Protein AF-A0A954AKP7-F1 (afdb_monomer)

Secondary structure (DSSP, 8-state):
------B---------SS---------BPEEEEEETT-EEEEEETTEEEEEEEEEEETTEEEEEEEETTEEEEEEEEE-TT-EEEEEETTEEEEEEEEEEE--TTS--EEEEEEE-HHHHHHHHHHHHHHHHHT--SEEEETTEEE-HHHHHHHHHHHHHTSSSPPPHHHHHHHHT---SS--SEEEEETTEEEEHHHHHHHHT-

Sequence (205 aa):
MPRIRFRGSLVVVAIASGCATTRHATIELATTTVIQRTSEDVRVADSQVKVTIGDITAGQVLTRLDVGEECLLGQRPMKPGDSVPFRLRGIDLDLGMSRMVNLLIGDDYATFYLGTKDDVARAQIHDFVERIAQSKFRFVIGTREVDGHELARALERDVARRPSPPSAKEFLDEIAVHPASKPRYGAIVRDETYDIARWLRSSLY

Nearest PDB structures (foldseek):
  5xna-assembly1_B  TM=4.212E-01  e=1.227E-01  Ramazzottius varieornatus
  5z4g-assembly2_B  TM=4.626E-01  e=4.950E-01  Ramazzottius varieornatus
  2kr0-assembly1_A  TM=2.431E-01  e=1.621E-01  Homo sapiens
  7y22-assembly1_B  TM=3.540E-01  e=9.146E-01  Klebsiella phage Kp7

Solvent-accessible surface area (backbone atoms only — not comparable to full-atom values): 11489 Å² total; per-residue (Å²): 132,89,82,83,82,62,85,56,82,56,87,76,85,80,92,60,102,63,94,65,82,77,76,68,66,60,43,48,63,31,77,50,74,33,46,54,70,37,67,39,80,41,67,49,65,98,42,61,35,35,43,33,33,37,68,77,51,98,79,31,28,36,33,32,34,31,43,89,90,46,74,53,35,70,81,39,79,43,33,67,43,38,69,46,80,39,60,58,98,88,42,76,31,22,44,25,30,58,38,42,44,82,43,100,83,73,74,21,33,38,31,37,28,38,23,44,58,60,56,30,19,47,50,39,44,47,54,52,35,51,50,39,35,73,37,90,50,45,28,31,54,56,90,43,78,39,48,18,54,59,51,25,55,53,52,51,54,60,52,69,74,43,97,60,69,56,46,36,52,56,46,38,54,53,52,50,61,53,84,94,84,62,43,56,33,24,34,43,56,95,92,39,79,38,48,35,34,60,50,50,59,60,68,45,93

Structure (mmCIF, N/CA/C/O backbone):
data_AF-A0A954AKP7-F1
#
_entry.id   AF-A0A954AKP7-F1
#
loop_
_atom_site.group_PDB
_atom_site.id
_atom_site.type_symbol
_atom_site.label_atom_id
_atom_site.label_alt_id
_atom_site.label_comp_id
_atom_site.label_asym_id
_atom_site.label_entity_id
_atom_site.label_seq_id
_atom_site.pdbx_PDB_ins_code
_atom_site.Cartn_x
_atom_site.Cartn_y
_atom_site.Cartn_z
_atom_site.occupancy
_atom_site.B_iso_or_equiv
_atom_site.auth_seq_id
_atom_site.auth_comp_id
_atom_site.auth_asym_id
_atom_site.auth_atom_id
_atom_site.pdbx_PDB_model_num
ATOM 1 N N . MET A 1 1 ? 12.737 -7.190 11.463 1.00 35.25 1 MET A N 1
ATOM 2 C CA . MET A 1 1 ? 12.362 -6.097 10.542 1.00 35.25 1 MET A CA 1
ATOM 3 C C . MET A 1 1 ? 12.590 -4.764 11.247 1.00 35.25 1 MET A C 1
ATOM 5 O O . MET A 1 1 ? 12.136 -4.636 12.382 1.00 35.25 1 MET A O 1
ATOM 9 N N . PRO A 1 2 ? 13.339 -3.818 10.660 1.00 34.34 2 PRO A N 1
ATOM 10 C CA . PRO A 1 2 ? 13.495 -2.473 11.215 1.00 34.34 2 PRO A CA 1
ATOM 11 C C . PRO A 1 2 ? 12.143 -1.736 11.224 1.00 34.34 2 PRO A C 1
ATOM 13 O O . PRO A 1 2 ? 11.385 -1.817 10.263 1.00 34.34 2 PRO A O 1
ATOM 16 N N . ARG A 1 3 ? 11.817 -1.038 12.321 1.00 39.22 3 ARG A N 1
ATOM 17 C CA . ARG A 1 3 ? 10.619 -0.187 12.419 1.00 39.22 3 ARG A CA 1
ATOM 18 C C . ARG A 1 3 ? 10.968 1.211 11.913 1.00 39.22 3 ARG A C 1
ATOM 20 O O . ARG A 1 3 ? 11.675 1.943 12.603 1.00 39.22 3 ARG A O 1
ATOM 27 N N . ILE A 1 4 ? 10.477 1.582 10.736 1.00 43.47 4 ILE A N 1
ATOM 28 C CA . ILE A 1 4 ? 10.564 2.959 10.241 1.00 43.47 4 ILE A CA 1
ATOM 29 C C . ILE A 1 4 ? 9.548 3.794 11.028 1.00 43.47 4 ILE A C 1
ATOM 31 O O . ILE A 1 4 ? 8.360 3.485 11.034 1.00 43.47 4 ILE A O 1
ATOM 35 N N . ARG A 1 5 ? 10.013 4.823 11.744 1.00 44.72 5 ARG A N 1
ATOM 36 C CA . ARG A 1 5 ? 9.147 5.756 12.480 1.00 44.72 5 ARG A CA 1
ATOM 37 C C . ARG A 1 5 ? 8.966 7.029 11.660 1.00 44.72 5 ARG A C 1
ATOM 39 O O . ARG A 1 5 ? 9.884 7.841 11.594 1.00 44.72 5 ARG A O 1
ATOM 46 N N . PHE A 1 6 ? 7.781 7.223 11.089 1.00 47.38 6 PHE A N 1
ATOM 47 C CA . PHE A 1 6 ? 7.353 8.525 10.579 1.00 47.38 6 PHE A CA 1
ATOM 48 C C . PHE A 1 6 ? 6.652 9.289 11.707 1.00 47.38 6 PHE A C 1
ATOM 50 O O . PHE A 1 6 ? 5.749 8.760 12.352 1.00 47.38 6 PHE A O 1
ATOM 57 N N . ARG A 1 7 ? 7.097 10.520 11.984 1.00 48.94 7 ARG A N 1
ATOM 58 C CA . ARG A 1 7 ? 6.449 11.422 12.947 1.00 48.94 7 ARG A CA 1
ATOM 59 C C . ARG A 1 7 ? 5.649 12.477 12.187 1.00 48.94 7 ARG A C 1
ATOM 61 O O . ARG A 1 7 ? 6.209 13.499 11.800 1.00 48.94 7 ARG A O 1
ATOM 68 N N . GLY A 1 8 ? 4.359 12.221 11.985 1.00 47.88 8 GLY A N 1
ATOM 69 C CA . GLY A 1 8 ? 3.380 13.240 11.618 1.00 47.88 8 GLY A CA 1
ATOM 70 C C . GLY A 1 8 ? 2.790 13.876 12.881 1.00 47.88 8 GLY A C 1
ATOM 71 O O . GLY A 1 8 ? 2.316 13.172 13.769 1.00 47.88 8 GLY A O 1
ATOM 72 N N . SER A 1 9 ? 2.829 15.205 12.994 1.00 46.03 9 SER A N 1
ATOM 73 C CA . SER A 1 9 ? 2.132 15.933 14.065 1.00 46.03 9 SER A CA 1
ATOM 74 C C . SER A 1 9 ? 0.810 16.467 13.518 1.00 46.03 9 SER A C 1
ATOM 76 O O . SER A 1 9 ? 0.822 17.373 12.688 1.00 46.03 9 SER A O 1
ATOM 78 N N . LEU A 1 10 ? -0.324 15.933 13.979 1.00 49.03 10 LEU A N 1
ATOM 79 C CA . LEU A 1 10 ? -1.648 16.486 13.678 1.00 49.03 10 LEU A CA 1
ATOM 80 C C . LEU A 1 10 ? -2.089 17.433 14.807 1.00 49.03 10 LEU A C 1
ATOM 82 O O . LEU A 1 10 ? -1.980 17.105 15.989 1.00 49.03 10 LEU A O 1
ATOM 86 N N . VAL A 1 11 ? -2.606 18.612 14.449 1.00 45.38 11 VAL A N 1
ATOM 87 C CA . VAL A 1 11 ? -3.179 19.578 15.398 1.00 45.38 11 VAL A CA 1
ATOM 88 C C . VAL A 1 11 ? -4.701 19.474 15.355 1.00 45.38 11 VAL A C 1
ATOM 90 O O . VAL A 1 11 ? -5.319 19.835 14.359 1.00 45.38 11 VAL A O 1
ATOM 93 N N . VAL A 1 12 ? -5.307 19.006 16.446 1.00 49.38 12 VAL A N 1
ATOM 94 C CA . VAL A 1 12 ? -6.764 19.019 16.634 1.00 49.38 12 VAL A CA 1
ATOM 95 C C . VAL A 1 12 ? -7.109 20.175 17.571 1.00 49.38 12 VAL A C 1
ATOM 97 O O . VAL A 1 12 ? -6.645 20.204 18.709 1.00 49.38 12 VAL A O 1
ATOM 100 N N . VAL A 1 13 ? -7.903 21.141 17.101 1.00 43.91 13 VAL A N 1
ATOM 101 C CA . VAL A 1 13 ? -8.374 22.278 17.909 1.00 43.91 13 VAL A CA 1
ATOM 102 C C . VAL A 1 13 ? -9.797 21.992 18.377 1.00 43.91 13 VAL A C 1
ATOM 104 O O . VAL A 1 13 ? -10.730 22.002 17.578 1.00 43.91 13 VAL A O 1
ATOM 107 N N . ALA A 1 14 ? -9.976 21.746 19.673 1.00 41.84 14 ALA A N 1
ATOM 108 C CA . ALA A 1 14 ? -11.296 21.719 20.293 1.00 41.84 14 ALA A CA 1
ATOM 109 C C . ALA A 1 14 ? -11.643 23.133 20.786 1.00 41.84 14 ALA A C 1
ATOM 111 O O . ALA A 1 14 ? -10.972 23.664 21.669 1.00 41.84 14 ALA A O 1
ATOM 112 N N . ILE A 1 15 ? -12.680 23.754 20.216 1.00 41.03 15 ILE A N 1
ATOM 113 C CA . ILE A 1 15 ? -13.189 25.052 20.678 1.00 41.03 15 ILE A CA 1
ATOM 114 C C . ILE A 1 15 ? -14.256 24.780 21.740 1.00 41.03 15 ILE A C 1
ATOM 116 O O . ILE A 1 15 ? -15.424 24.573 21.426 1.00 41.03 15 ILE A O 1
ATOM 120 N N . ALA A 1 16 ? -13.846 24.763 23.006 1.00 42.16 16 ALA A N 1
ATOM 121 C CA . ALA A 1 16 ? -14.758 24.839 24.140 1.00 42.16 16 ALA A CA 1
ATOM 122 C C . ALA A 1 16 ? -14.285 25.963 25.067 1.00 42.16 16 ALA A C 1
ATOM 124 O O . ALA A 1 16 ? -13.152 25.948 25.551 1.00 42.16 16 ALA A O 1
ATOM 125 N N . SER A 1 17 ? -15.151 26.956 25.282 1.00 56.06 17 SER A N 1
ATOM 126 C CA . SER A 1 17 ? -14.943 28.066 26.216 1.00 56.06 17 SER A CA 1
ATOM 127 C C . SER A 1 17 ? -14.864 27.542 27.649 1.00 56.06 17 SER A C 1
ATOM 129 O O . SER A 1 17 ? -15.861 27.482 28.361 1.00 56.06 17 SER A O 1
ATOM 131 N N . GLY A 1 18 ? -13.672 27.126 28.060 1.00 51.88 18 GLY A N 1
ATOM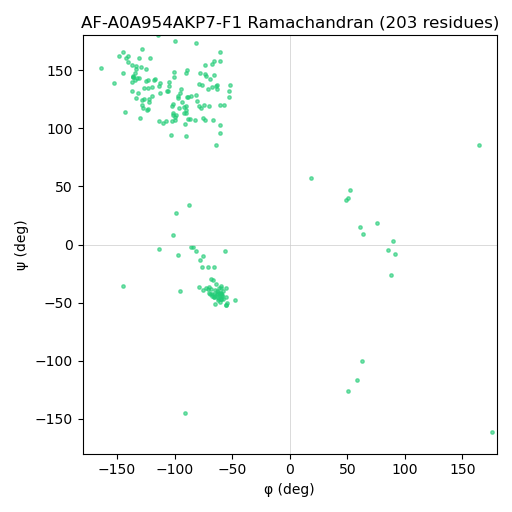 132 C CA . GLY A 1 18 ? -13.392 26.651 29.408 1.00 51.88 18 GLY A CA 1
ATOM 133 C C . GLY A 1 1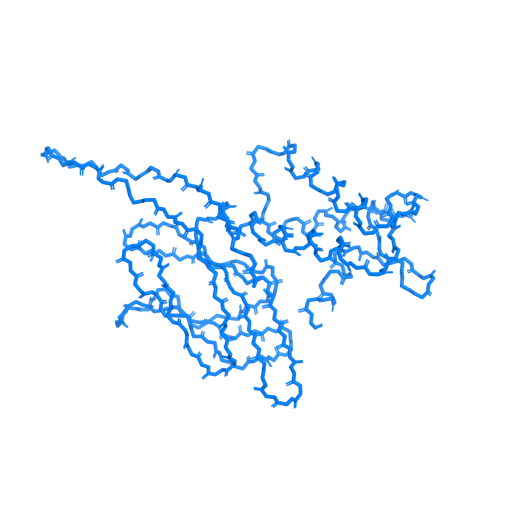8 ? -12.068 25.908 29.447 1.00 51.88 18 GLY A C 1
ATOM 134 O O . GLY A 1 18 ? -12.068 24.700 29.281 1.00 51.88 18 GLY A O 1
ATOM 135 N N . CYS A 1 19 ? -10.965 26.652 29.612 1.00 50.03 19 CYS A N 1
ATOM 136 C CA . CYS A 1 19 ? -9.601 26.211 29.956 1.00 50.03 19 CYS A CA 1
ATOM 137 C C . CYS A 1 19 ? -9.296 24.710 29.727 1.00 50.03 19 CYS A C 1
ATOM 139 O O . CYS A 1 19 ? -8.941 23.982 30.652 1.00 50.03 19 CYS A O 1
ATOM 141 N N . ALA A 1 20 ? -9.469 24.224 28.497 1.00 56.03 20 ALA A N 1
ATOM 142 C CA . ALA A 1 20 ? -9.166 22.849 28.144 1.00 56.03 20 ALA A CA 1
ATOM 143 C C . ALA A 1 20 ? -7.725 22.815 27.645 1.00 56.03 20 ALA A C 1
ATOM 145 O O . ALA A 1 20 ? -7.403 23.385 26.604 1.00 56.03 20 ALA A O 1
ATOM 146 N N . THR A 1 21 ? -6.842 22.161 28.395 1.00 60.78 21 THR A N 1
ATOM 147 C CA . THR A 1 21 ? -5.504 21.826 27.913 1.00 60.78 21 THR A CA 1
ATOM 148 C C . THR A 1 21 ? -5.661 20.924 26.693 1.00 60.78 21 THR A C 1
ATOM 150 O O . THR A 1 21 ? -5.959 19.737 26.834 1.00 60.78 21 THR A O 1
ATOM 153 N N . THR A 1 22 ? -5.483 21.480 25.495 1.00 57.75 22 THR A N 1
ATOM 154 C CA . THR A 1 22 ? -5.455 20.728 24.239 1.00 57.75 22 THR A CA 1
ATOM 155 C C . THR A 1 22 ? -4.304 19.728 24.302 1.00 57.75 22 THR A C 1
ATOM 157 O O . THR A 1 22 ? -3.145 20.068 24.067 1.00 57.75 22 THR A O 1
ATOM 160 N N . ARG A 1 23 ? -4.592 18.476 24.672 1.00 61.34 23 ARG A N 1
ATOM 161 C CA . ARG A 1 23 ? -3.625 17.390 24.519 1.00 61.34 23 ARG A CA 1
ATOM 162 C C . ARG A 1 23 ? -3.580 17.029 23.044 1.00 61.34 23 ARG A C 1
ATOM 164 O O . ARG A 1 23 ? -4.523 16.459 22.506 1.00 61.34 23 ARG A O 1
ATOM 171 N N . HIS A 1 24 ? -2.475 17.381 22.400 1.00 63.91 24 HIS A N 1
ATOM 172 C CA . HIS A 1 24 ? -2.165 16.927 21.056 1.00 63.91 24 HIS A CA 1
ATOM 173 C C . HIS A 1 24 ? -1.917 15.419 21.108 1.00 63.91 24 HIS A C 1
ATOM 175 O O . HIS A 1 24 ? -0.904 14.970 21.645 1.00 63.91 24 HIS A O 1
ATOM 181 N N . ALA A 1 25 ? -2.859 14.635 20.592 1.00 72.69 25 ALA A N 1
ATOM 182 C CA . ALA A 1 25 ? -2.615 13.226 20.344 1.00 72.69 25 ALA A CA 1
ATOM 183 C C . ALA A 1 25 ? -1.703 13.120 19.116 1.00 72.69 25 ALA A C 1
ATOM 185 O O . ALA A 1 25 ? -2.129 13.383 17.992 1.00 72.69 25 ALA A O 1
ATOM 186 N N . THR A 1 26 ? -0.435 12.770 19.328 1.00 82.12 26 THR A N 1
ATOM 187 C CA . THR A 1 26 ? 0.459 12.400 18.229 1.00 82.12 26 THR A CA 1
ATOM 188 C C . THR A 1 26 ? -0.001 11.055 17.678 1.00 82.12 26 THR A C 1
ATOM 190 O O . THR A 1 26 ? -0.023 10.060 18.401 1.00 82.12 26 THR A O 1
ATOM 193 N N . ILE A 1 27 ? -0.382 11.026 16.404 1.00 91.19 27 ILE A N 1
ATOM 194 C CA . ILE A 1 27 ? -0.784 9.800 15.715 1.00 91.19 27 ILE A CA 1
ATOM 195 C C . ILE A 1 27 ? 0.482 9.223 15.091 1.00 91.19 27 ILE A C 1
ATOM 197 O O . ILE A 1 27 ? 0.984 9.741 14.098 1.00 91.19 27 ILE A O 1
ATOM 201 N N . GLU A 1 28 ? 1.033 8.177 15.700 1.00 93.12 28 GLU A N 1
ATOM 202 C CA . GLU A 1 28 ? 2.124 7.428 15.082 1.00 93.12 28 GLU A CA 1
ATOM 203 C C . GLU A 1 28 ? 1.556 6.476 14.025 1.00 93.12 28 GLU A C 1
ATOM 205 O O . GLU A 1 28 ? 0.529 5.831 14.249 1.00 93.12 28 GLU A O 1
ATOM 210 N N . LEU A 1 29 ? 2.238 6.380 12.882 1.00 95.69 29 LEU A N 1
ATOM 211 C CA . LEU A 1 29 ? 1.935 5.375 11.870 1.00 95.69 29 LEU A CA 1
ATOM 212 C C . LEU A 1 29 ? 2.111 3.980 12.480 1.00 95.69 29 LEU A C 1
ATOM 214 O O . LEU A 1 29 ? 3.210 3.611 12.903 1.00 95.69 29 LEU A O 1
ATOM 218 N N . ALA A 1 30 ? 1.037 3.203 12.496 1.00 96.69 30 ALA A N 1
ATOM 219 C CA . ALA A 1 30 ? 1.057 1.823 12.935 1.00 96.69 30 ALA A CA 1
ATOM 220 C C . ALA A 1 30 ? 1.095 0.880 11.730 1.00 96.69 30 ALA A C 1
ATOM 222 O O . ALA A 1 30 ? 0.451 1.130 10.712 1.00 96.69 30 ALA A O 1
ATOM 223 N N . THR A 1 31 ? 1.820 -0.227 11.877 1.00 97.25 31 THR A N 1
ATOM 224 C CA . THR A 1 31 ? 1.915 -1.286 10.868 1.00 97.25 31 THR A CA 1
ATOM 225 C C . THR A 1 31 ? 1.477 -2.598 11.487 1.00 97.25 31 THR A C 1
ATOM 227 O O . THR A 1 31 ? 1.929 -2.939 12.582 1.00 97.25 31 THR A O 1
ATOM 230 N N . THR A 1 32 ? 0.651 -3.355 10.774 1.00 97.94 32 THR A N 1
ATOM 231 C CA . THR A 1 32 ? 0.268 -4.711 11.176 1.00 97.94 32 THR A CA 1
ATOM 232 C C . THR A 1 32 ? 0.286 -5.666 9.996 1.00 97.94 32 THR A C 1
ATOM 234 O O . THR A 1 32 ? 0.143 -5.245 8.851 1.00 97.94 32 THR A O 1
ATOM 237 N N . THR A 1 33 ? 0.472 -6.952 10.269 1.00 97.81 33 THR A N 1
ATOM 238 C CA . THR A 1 33 ? 0.294 -8.027 9.291 1.00 97.81 33 THR A CA 1
ATOM 239 C C . THR A 1 33 ? -0.737 -8.988 9.843 1.00 97.81 33 THR A C 1
ATOM 241 O O . THR A 1 33 ? -0.549 -9.504 10.937 1.00 97.81 33 THR A O 1
ATOM 244 N N . VAL A 1 34 ? -1.811 -9.198 9.090 1.00 97.69 34 VAL A N 1
ATOM 245 C CA . VAL A 1 34 ? -2.955 -10.015 9.497 1.00 97.69 34 VAL A CA 1
ATOM 246 C C . VAL A 1 34 ? -2.997 -11.245 8.608 1.00 97.69 34 VAL A C 1
ATOM 248 O O . VAL A 1 34 ? -2.898 -11.123 7.385 1.00 97.69 34 VAL A O 1
ATOM 251 N N . ILE A 1 35 ? -3.119 -12.416 9.224 1.00 97.12 35 ILE A N 1
ATOM 252 C CA . ILE A 1 35 ? -3.286 -13.690 8.524 1.00 97.12 35 ILE A CA 1
ATOM 253 C C . ILE A 1 35 ? -4.747 -13.805 8.065 1.00 97.12 35 ILE A C 1
ATOM 255 O O . ILE A 1 35 ? -5.670 -13.277 8.685 1.00 97.12 35 ILE A O 1
ATOM 259 N N . GLN A 1 36 ? -4.975 -14.458 6.934 1.00 96.50 36 GLN A N 1
ATOM 260 C CA . GLN A 1 36 ? -6.303 -14.695 6.382 1.00 96.50 36 GLN A CA 1
ATOM 261 C C . GLN A 1 36 ? -7.240 -15.329 7.417 1.00 96.50 36 GLN A C 1
ATOM 263 O O . GLN A 1 36 ? -6.867 -16.272 8.114 1.00 96.50 36 GLN A O 1
ATOM 268 N N . ARG A 1 37 ? -8.488 -14.838 7.474 1.00 96.31 37 ARG A N 1
ATOM 269 C CA . ARG A 1 37 ? -9.531 -15.258 8.433 1.00 96.31 37 ARG A CA 1
ATOM 270 C C . ARG A 1 37 ? -9.178 -15.011 9.903 1.00 96.31 37 ARG A C 1
ATOM 272 O O . ARG A 1 37 ? -9.846 -15.564 10.777 1.00 96.31 37 ARG A O 1
ATOM 279 N N . THR A 1 38 ? -8.170 -14.192 10.193 1.00 97.31 38 THR A N 1
ATOM 280 C CA . THR A 1 38 ? -7.836 -13.788 11.560 1.00 97.31 38 THR A CA 1
ATOM 281 C C . THR A 1 38 ? -8.063 -12.295 11.773 1.00 97.31 38 THR A C 1
ATOM 283 O O . THR A 1 38 ? -8.528 -11.555 10.896 1.00 97.31 38 THR A O 1
ATOM 286 N N . SER A 1 39 ? -7.779 -11.861 12.996 1.00 98.25 39 SER A N 1
ATOM 287 C CA . SER A 1 39 ? -7.798 -10.465 13.387 1.00 98.25 39 SER A CA 1
ATOM 288 C C . SER A 1 39 ? -6.574 -10.141 14.224 1.00 98.25 39 SER A C 1
ATOM 290 O O . SER A 1 39 ? -6.186 -10.954 15.058 1.00 98.25 39 SER A O 1
ATOM 292 N N . GLU A 1 40 ? -6.041 -8.937 14.061 1.00 98.50 40 GLU A N 1
ATOM 293 C CA . GLU A 1 40 ? -4.927 -8.424 14.854 1.00 98.50 40 GLU A CA 1
ATOM 294 C C . GLU A 1 40 ? -5.294 -7.095 15.502 1.00 98.50 40 GLU A C 1
ATOM 296 O O . GLU A 1 40 ? -5.913 -6.226 14.879 1.00 98.50 40 GLU A O 1
ATOM 301 N N . ASP A 1 41 ? -4.864 -6.918 16.746 1.00 97.75 41 ASP A N 1
ATOM 302 C CA . ASP A 1 41 ? -5.018 -5.663 17.464 1.00 97.75 41 ASP A CA 1
ATOM 303 C C . ASP A 1 41 ? -3.863 -4.712 17.155 1.00 97.75 41 ASP A C 1
ATOM 305 O O . ASP A 1 41 ? -2.684 -5.028 17.325 1.00 97.75 41 ASP A O 1
ATOM 309 N N . VAL A 1 42 ? -4.209 -3.493 16.759 1.00 96.69 42 VAL A N 1
ATOM 310 C CA . VAL A 1 42 ? -3.261 -2.439 16.421 1.00 96.69 42 VAL A CA 1
ATOM 311 C C . VAL A 1 42 ? -3.512 -1.235 17.302 1.00 96.69 42 VAL A C 1
ATOM 313 O O . VAL A 1 42 ? -4.612 -0.684 17.357 1.00 96.69 42 VAL A O 1
ATOM 316 N N . ARG A 1 43 ? -2.466 -0.787 17.992 1.00 96.00 43 ARG A N 1
ATOM 317 C CA . ARG A 1 43 ? -2.541 0.445 18.767 1.00 96.00 43 ARG A CA 1
ATOM 318 C C . ARG A 1 43 ? -2.440 1.647 17.831 1.00 96.00 43 ARG A C 1
ATOM 320 O O . ARG A 1 43 ? -1.404 1.842 17.203 1.00 96.00 43 ARG A O 1
ATOM 327 N N . VAL A 1 44 ? -3.491 2.463 17.790 1.00 93.69 44 VAL A N 1
ATOM 328 C CA . VAL A 1 44 ? -3.541 3.723 17.035 1.00 93.69 44 VAL A CA 1
ATOM 329 C C . VAL A 1 44 ? -3.984 4.828 17.987 1.00 93.69 44 VAL A C 1
ATOM 331 O O . VAL A 1 44 ? -5.079 4.776 18.553 1.00 93.69 44 VAL A O 1
ATOM 334 N N . ALA A 1 45 ? -3.107 5.812 18.204 1.00 89.31 45 ALA A N 1
ATOM 335 C CA . ALA A 1 45 ? -3.237 6.787 19.289 1.00 89.31 45 ALA A CA 1
ATOM 336 C C . ALA A 1 45 ? -3.473 6.085 20.654 1.00 89.31 45 ALA A C 1
ATOM 338 O O . ALA A 1 45 ? -2.718 5.186 21.040 1.00 89.31 45 ALA A O 1
ATOM 339 N N . ASP A 1 46 ? -4.537 6.464 21.367 1.00 90.38 46 ASP A N 1
ATOM 340 C CA . ASP A 1 46 ? -4.940 5.896 22.663 1.00 90.38 46 A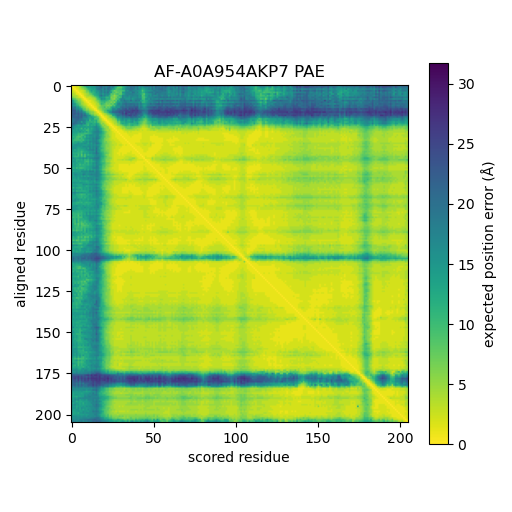SP A CA 1
ATOM 341 C C . ASP A 1 46 ? -6.060 4.846 22.542 1.00 90.38 46 ASP A C 1
ATOM 343 O O . ASP A 1 46 ? -6.877 4.688 23.456 1.00 90.38 46 ASP A O 1
ATOM 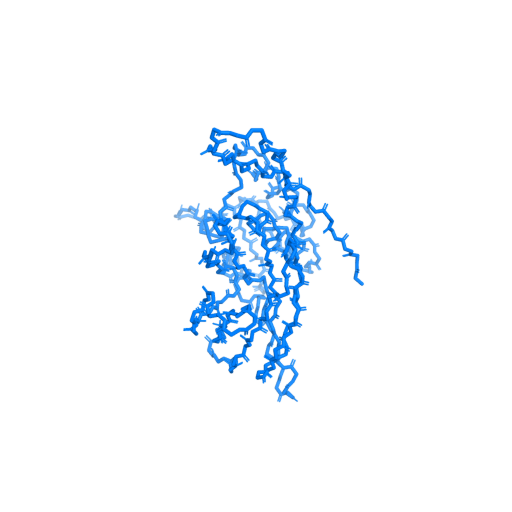347 N N . SER A 1 47 ? -6.154 4.168 21.394 1.00 93.94 47 SER A N 1
ATOM 348 C CA . SER A 1 47 ? -7.148 3.116 21.145 1.00 93.94 47 SER A CA 1
ATOM 349 C C . SER A 1 47 ? -6.497 1.842 20.613 1.00 93.94 47 SER A C 1
ATOM 351 O O . SER A 1 47 ? -5.453 1.882 19.960 1.00 93.94 47 SER A O 1
ATOM 353 N N . GLN A 1 48 ? -7.142 0.709 20.884 1.00 97.56 48 GLN A N 1
ATOM 354 C CA . GLN A 1 48 ? -6.815 -0.594 20.313 1.00 97.56 48 GLN A CA 1
ATOM 355 C C . GLN A 1 48 ? -7.837 -0.875 19.210 1.00 97.56 48 GLN A C 1
ATOM 357 O O . GLN A 1 48 ? -9.018 -1.074 19.488 1.00 97.56 48 GLN A O 1
ATOM 362 N N . VAL A 1 49 ? -7.389 -0.771 17.961 1.00 98.00 49 VAL A N 1
ATOM 363 C CA . VAL A 1 49 ? -8.200 -0.999 16.763 1.00 98.00 49 VAL A CA 1
ATOM 364 C C . VAL A 1 49 ? -7.946 -2.422 16.297 1.00 98.00 49 VAL A C 1
ATOM 366 O O . VAL A 1 49 ? -6.802 -2.794 16.054 1.00 98.00 49 VAL A O 1
ATOM 369 N N . LYS A 1 50 ? -9.006 -3.205 16.136 1.00 98.62 50 LYS A N 1
ATOM 370 C CA . LYS A 1 50 ? -8.923 -4.570 15.631 1.00 98.62 50 LYS A CA 1
ATOM 371 C C . LYS A 1 50 ? -9.057 -4.560 14.114 1.00 98.62 50 LYS A C 1
ATOM 373 O O . LYS A 1 50 ? -10.086 -4.138 13.585 1.00 98.62 50 LYS A O 1
ATOM 378 N N . VAL A 1 51 ? -8.032 -5.042 13.420 1.00 98.62 51 VAL A N 1
ATOM 379 C CA . VAL A 1 51 ? -8.028 -5.237 11.967 1.00 98.62 51 VAL A CA 1
ATOM 380 C C . VAL A 1 51 ? -8.382 -6.688 11.689 1.00 98.62 51 VAL A C 1
ATOM 382 O O . VAL A 1 51 ? -7.649 -7.581 12.096 1.00 98.62 51 VAL A O 1
ATOM 385 N N . THR A 1 52 ? -9.495 -6.932 11.003 1.00 98.56 52 THR A N 1
ATOM 386 C CA . THR A 1 52 ? -9.931 -8.285 10.624 1.00 98.56 52 THR A CA 1
ATOM 387 C C . THR A 1 52 ? -9.865 -8.438 9.117 1.00 98.56 52 THR A C 1
ATOM 389 O O . THR A 1 52 ? -10.332 -7.547 8.399 1.00 98.56 52 THR A O 1
ATOM 392 N N . ILE A 1 53 ? -9.344 -9.569 8.637 1.00 98.31 53 ILE A N 1
ATOM 393 C CA . ILE A 1 53 ? -9.386 -9.902 7.212 1.00 98.31 53 ILE A CA 1
ATOM 394 C C . ILE A 1 53 ? -10.077 -11.242 6.955 1.00 98.31 53 ILE A C 1
ATOM 396 O O . ILE A 1 53 ? -9.937 -12.194 7.718 1.00 98.31 53 ILE A O 1
ATOM 400 N N . GLY A 1 54 ? -10.851 -11.300 5.874 1.00 96.62 54 GLY A N 1
ATOM 401 C CA . GLY A 1 54 ? -11.486 -12.513 5.365 1.00 96.62 54 GLY A CA 1
ATOM 402 C C . GLY A 1 54 ? -10.602 -13.238 4.354 1.00 96.62 54 GLY A C 1
ATOM 403 O O . GLY A 1 54 ? -9.380 -13.228 4.469 1.00 96.62 54 GLY A O 1
ATOM 404 N N . ASP A 1 55 ? -11.237 -13.846 3.352 1.00 95.06 55 ASP A N 1
ATOM 405 C CA . ASP A 1 55 ? -10.546 -14.574 2.286 1.00 95.06 55 ASP A CA 1
ATOM 406 C C . ASP A 1 55 ? -9.805 -13.637 1.322 1.00 95.06 55 ASP A C 1
ATOM 408 O O . ASP A 1 55 ? -10.366 -12.656 0.817 1.00 95.06 55 ASP A O 1
ATOM 412 N N . ILE A 1 56 ? -8.560 -13.993 1.017 1.00 95.38 56 ILE A N 1
ATOM 413 C CA . ILE A 1 56 ? -7.751 -13.452 -0.067 1.00 95.38 56 ILE A CA 1
ATOM 414 C C . ILE A 1 56 ? -8.155 -14.180 -1.351 1.00 95.38 56 ILE A C 1
ATOM 416 O O . ILE A 1 56 ? -7.841 -15.348 -1.573 1.00 95.38 56 ILE A O 1
ATOM 420 N N . THR A 1 57 ? -8.867 -13.479 -2.229 1.00 93.44 57 THR A N 1
ATOM 421 C CA . THR A 1 57 ? -9.381 -14.026 -3.492 1.00 93.44 57 THR A CA 1
ATOM 422 C C . THR A 1 57 ? -9.181 -13.027 -4.619 1.00 93.44 57 THR A C 1
ATOM 424 O O . THR A 1 57 ? -9.360 -11.831 -4.430 1.00 93.44 57 THR A O 1
ATOM 427 N N . ALA A 1 58 ? -8.797 -13.495 -5.811 1.00 91.12 58 ALA A N 1
ATOM 428 C CA . ALA A 1 58 ? -8.696 -12.664 -7.020 1.00 91.12 58 ALA A CA 1
ATOM 429 C C . ALA A 1 58 ? -7.917 -11.336 -6.840 1.00 91.12 58 ALA A C 1
ATOM 431 O O . ALA A 1 58 ? -8.292 -10.296 -7.388 1.00 91.12 58 ALA A O 1
ATOM 432 N N . GLY A 1 59 ? -6.832 -11.361 -6.059 1.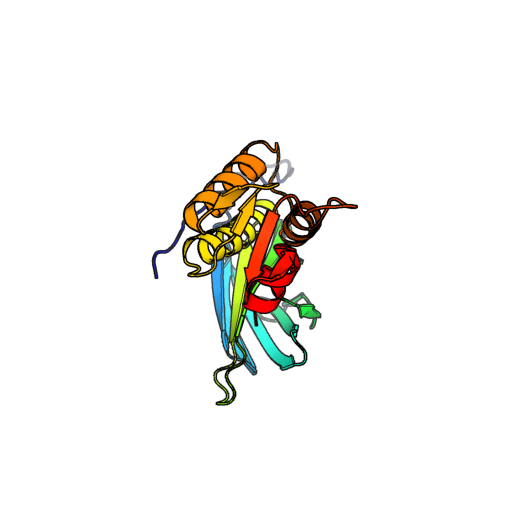00 91.56 59 GLY A N 1
ATOM 433 C CA . GLY A 1 59 ? -5.994 -10.183 -5.836 1.00 91.56 59 GLY A CA 1
ATOM 434 C C . GLY A 1 59 ? -6.587 -9.141 -4.877 1.00 91.56 59 GLY A C 1
ATOM 435 O O . GLY A 1 59 ? -6.150 -7.996 -4.895 1.00 91.56 59 GLY A O 1
ATOM 436 N N . GLN A 1 60 ? -7.573 -9.507 -4.057 1.00 96.31 60 GLN A N 1
ATOM 437 C CA . GLN A 1 60 ? -8.167 -8.644 -3.034 1.00 96.31 60 GLN A CA 1
ATOM 438 C C . GLN A 1 60 ? -8.473 -9.423 -1.753 1.00 96.31 60 GLN A C 1
ATOM 440 O O . GLN A 1 60 ? -8.595 -10.646 -1.778 1.00 96.31 60 GLN A O 1
ATOM 445 N N . VAL A 1 61 ? -8.668 -8.703 -0.651 1.00 97.06 61 VAL A N 1
ATOM 446 C CA . VAL A 1 61 ? -9.147 -9.267 0.614 1.00 97.06 61 VAL A CA 1
ATOM 447 C C . VAL A 1 61 ? -10.215 -8.387 1.238 1.00 97.06 61 VAL A C 1
ATOM 449 O O . VAL A 1 61 ? -10.187 -7.163 1.114 1.00 97.06 61 VAL A O 1
ATOM 452 N N . LEU A 1 62 ? -11.193 -9.022 1.878 1.00 98.00 62 LEU A N 1
ATOM 453 C CA . LEU A 1 62 ? -12.235 -8.327 2.623 1.00 98.00 62 LEU A CA 1
ATOM 454 C C . LEU A 1 62 ? -11.688 -7.898 3.983 1.00 98.00 62 LEU A C 1
ATOM 456 O O . LEU A 1 62 ? -11.334 -8.750 4.790 1.00 98.00 62 LEU A O 1
ATOM 460 N N . THR A 1 63 ? -11.671 -6.598 4.244 1.00 98.44 63 THR A N 1
ATOM 461 C CA . THR A 1 63 ? -11.103 -6.003 5.456 1.00 98.44 63 THR A CA 1
ATOM 462 C C . THR A 1 63 ? -12.185 -5.302 6.269 1.00 98.44 63 THR A C 1
ATOM 464 O O . THR A 1 63 ? -13.081 -4.678 5.702 1.00 98.44 63 THR A O 1
ATOM 467 N N . ARG A 1 64 ? -12.103 -5.385 7.597 1.00 98.50 64 ARG A N 1
ATOM 468 C CA . ARG A 1 64 ? -12.996 -4.712 8.551 1.00 98.50 64 ARG A CA 1
ATOM 469 C C . ARG A 1 64 ? -12.175 -4.108 9.690 1.00 98.50 64 ARG A C 1
ATOM 471 O O . ARG A 1 64 ? -11.186 -4.712 10.108 1.00 98.50 64 ARG A O 1
ATOM 478 N N . LEU A 1 65 ? -12.605 -2.952 10.200 1.00 98.56 65 LEU A N 1
ATOM 479 C CA . LEU A 1 65 ? -12.041 -2.329 11.400 1.00 98.56 65 LEU A CA 1
ATOM 480 C C . LEU A 1 65 ? -13.096 -2.178 12.492 1.00 98.56 65 LEU A C 1
ATOM 482 O O . LEU A 1 65 ? -14.192 -1.674 12.234 1.00 98.56 65 LEU A O 1
ATOM 486 N N . ASP A 1 66 ? -12.721 -2.522 13.720 1.00 98.56 66 ASP A N 1
ATOM 487 C CA . ASP A 1 66 ? -13.546 -2.335 14.913 1.00 98.56 66 ASP A CA 1
ATOM 488 C C . ASP A 1 66 ? -12.733 -1.705 16.060 1.00 98.56 66 ASP A C 1
ATOM 490 O O . ASP A 1 66 ? -11.516 -1.885 16.146 1.00 98.56 66 ASP A O 1
ATOM 494 N N . VAL A 1 67 ? -13.407 -1.002 16.973 1.00 97.81 67 VAL A N 1
ATOM 495 C CA . VAL A 1 67 ? -12.862 -0.572 18.271 1.00 97.81 67 VAL A CA 1
ATOM 496 C C . VAL A 1 67 ? -13.844 -0.953 19.378 1.00 97.81 67 VAL A C 1
ATOM 498 O O . VAL A 1 67 ? -14.938 -0.406 19.488 1.00 97.81 67 VAL A O 1
ATOM 501 N N . GLY A 1 68 ? -13.478 -1.942 20.196 1.00 96.75 68 GLY A N 1
ATOM 502 C CA . GLY A 1 68 ? -14.441 -2.572 21.102 1.00 96.75 68 GLY A CA 1
ATOM 503 C C . GLY A 1 68 ? -15.619 -3.166 20.319 1.00 96.75 68 GLY A C 1
ATOM 504 O O . GLY A 1 68 ? -15.425 -4.075 19.512 1.00 96.75 68 GLY A O 1
ATOM 505 N N . GLU A 1 69 ? -16.823 -2.640 20.549 1.00 97.12 69 GLU A N 1
ATOM 506 C CA . GLU A 1 69 ? -18.064 -3.039 19.862 1.00 97.12 69 GLU A CA 1
ATOM 507 C C . GLU A 1 69 ? -18.436 -2.116 18.685 1.00 97.12 69 GLU A C 1
ATOM 509 O O . GLU A 1 69 ? -19.344 -2.424 17.913 1.00 97.12 69 GLU A O 1
ATOM 514 N N . GLU A 1 70 ? -17.742 -0.986 18.525 1.00 97.75 70 GLU A N 1
ATOM 515 C CA . GLU A 1 70 ? -18.001 -0.023 17.456 1.00 97.75 70 GLU A CA 1
ATOM 516 C C . GLU A 1 70 ? -17.331 -0.468 16.150 1.00 97.75 70 GLU A C 1
ATOM 518 O O . GLU A 1 70 ? -16.128 -0.737 16.107 1.00 97.75 70 GLU A O 1
ATOM 523 N N . CYS A 1 71 ? -18.102 -0.500 15.060 1.00 98.06 71 CYS A N 1
ATOM 524 C CA . CYS A 1 71 ? -17.579 -0.762 13.723 1.00 98.06 71 CYS A CA 1
ATOM 525 C C . CYS A 1 71 ? -17.104 0.549 13.081 1.00 98.06 71 CYS A C 1
ATOM 527 O O . CYS A 1 71 ? -17.919 1.380 12.683 1.00 98.06 71 CYS A O 1
ATOM 529 N N . LEU A 1 72 ? -15.784 0.718 12.96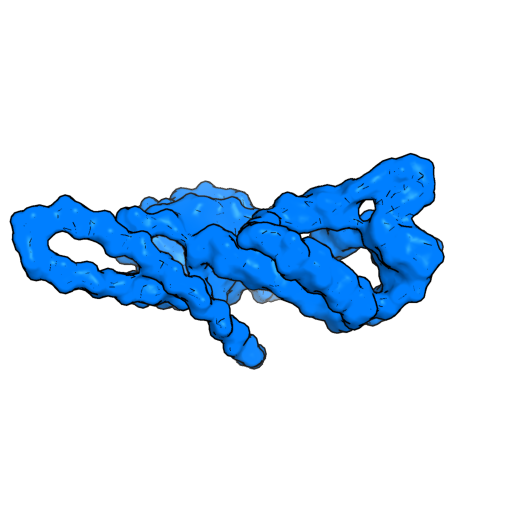4 1.00 97.69 72 LEU A N 1
ATOM 530 C CA . LEU A 1 72 ? -15.167 1.905 12.357 1.00 97.69 72 LEU A CA 1
ATOM 531 C C . LEU A 1 72 ? -15.201 1.853 10.829 1.00 97.69 72 LEU A C 1
ATOM 533 O O . LEU A 1 72 ? -15.350 2.875 10.160 1.00 97.69 72 LEU A O 1
ATOM 537 N N . LEU A 1 73 ? -15.028 0.651 10.278 1.00 97.75 73 LEU A N 1
ATOM 538 C 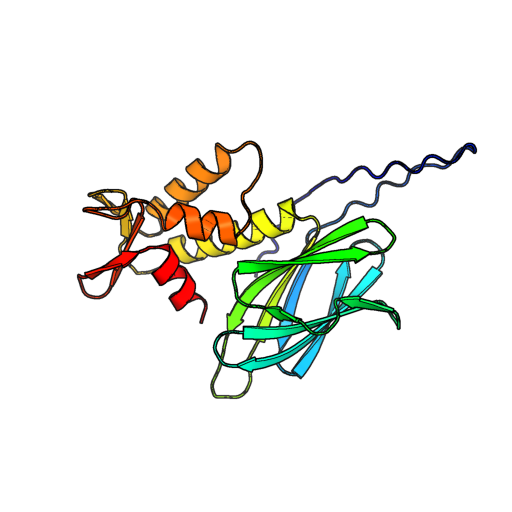CA . LEU A 1 73 ? -15.073 0.384 8.849 1.00 97.75 73 LEU A CA 1
ATOM 539 C C . LEU A 1 73 ? -15.735 -0.972 8.628 1.00 97.75 73 LEU A C 1
ATOM 541 O O . LEU A 1 73 ? -15.174 -2.005 8.997 1.00 97.75 73 LEU A O 1
ATOM 545 N N . GLY A 1 74 ? -16.910 -0.961 7.995 1.00 97.50 74 GLY A N 1
ATOM 546 C CA . GLY A 1 74 ? -17.588 -2.180 7.561 1.00 97.50 74 GLY A CA 1
ATOM 547 C C . GLY A 1 74 ? -16.749 -2.987 6.568 1.00 97.50 74 GLY A C 1
ATOM 548 O O . GLY A 1 74 ? -15.778 -2.490 5.999 1.00 97.50 74 GLY A O 1
ATOM 549 N N . GLN A 1 75 ? -17.139 -4.241 6.343 1.00 97.62 75 GLN A N 1
ATOM 550 C CA . GLN A 1 75 ? -16.400 -5.148 5.468 1.00 97.62 75 GLN A CA 1
ATOM 551 C C . GLN A 1 75 ? -16.242 -4.564 4.056 1.00 97.62 75 GLN A C 1
ATOM 553 O O . GLN A 1 75 ? -17.228 -4.302 3.366 1.00 97.62 75 GLN A O 1
ATOM 558 N N . ARG A 1 76 ? -14.994 -4.369 3.624 1.00 97.62 76 ARG A N 1
ATOM 559 C CA . ARG A 1 76 ? -14.657 -3.719 2.356 1.00 97.62 76 ARG A CA 1
ATOM 560 C C . ARG A 1 76 ? -13.530 -4.463 1.637 1.00 97.62 76 ARG A C 1
ATOM 562 O O . ARG A 1 76 ? -12.525 -4.766 2.273 1.00 97.62 76 ARG A O 1
ATOM 569 N N . PRO A 1 77 ? -13.657 -4.753 0.330 1.00 97.75 77 PRO A N 1
ATOM 570 C CA . PRO A 1 77 ? -12.557 -5.320 -0.438 1.00 97.75 77 PRO A CA 1
ATOM 571 C C . PRO A 1 77 ? -11.430 -4.294 -0.583 1.00 97.75 77 PRO A C 1
ATOM 573 O O . PRO A 1 77 ? -11.684 -3.126 -0.885 1.00 97.75 77 PRO A O 1
ATOM 576 N N . MET A 1 78 ? -10.197 -4.743 -0.384 1.00 97.62 78 MET A N 1
ATOM 577 C CA . MET A 1 78 ? -8.985 -3.948 -0.552 1.00 97.62 78 MET A CA 1
ATOM 578 C C . MET A 1 78 ? -7.929 -4.734 -1.330 1.00 97.62 78 MET A C 1
ATOM 580 O O . MET A 1 78 ? -7.843 -5.959 -1.218 1.00 97.62 78 MET A O 1
ATOM 584 N N . LYS A 1 79 ? -7.121 -4.010 -2.100 1.00 95.88 79 LYS A N 1
ATOM 585 C CA . LYS A 1 79 ? -5.962 -4.492 -2.857 1.00 95.88 79 LYS A CA 1
ATOM 586 C C . LYS A 1 79 ? -4.693 -3.758 -2.415 1.00 95.88 79 LYS A C 1
ATOM 588 O O . LYS A 1 79 ? -4.789 -2.658 -1.868 1.00 95.88 79 LYS A O 1
ATOM 593 N N . PRO A 1 80 ? -3.494 -4.302 -2.682 1.00 93.94 80 PRO A N 1
ATOM 594 C CA . PRO A 1 80 ? -2.254 -3.566 -2.463 1.00 93.94 80 PRO A CA 1
ATOM 595 C C . PRO A 1 80 ? -2.263 -2.193 -3.158 1.00 93.94 80 PRO A C 1
ATOM 597 O O . PRO A 1 80 ? -2.523 -2.097 -4.358 1.00 93.94 80 PRO A O 1
ATOM 600 N N . GLY A 1 81 ? -1.976 -1.136 -2.395 1.00 92.62 81 GLY A N 1
ATOM 601 C CA . GLY A 1 81 ? -2.043 0.261 -2.834 1.00 92.62 81 GLY A CA 1
ATOM 602 C C . GLY A 1 81 ? -3.390 0.953 -2.599 1.00 92.62 81 GLY A C 1
ATOM 603 O O . GLY A 1 81 ? -3.467 2.171 -2.763 1.00 92.62 81 GLY A O 1
ATOM 604 N N . ASP A 1 82 ? -4.434 0.226 -2.189 1.00 95.88 82 ASP A N 1
ATOM 605 C CA . ASP A 1 82 ? -5.690 0.844 -1.766 1.00 95.88 82 ASP A CA 1
ATOM 606 C C . ASP A 1 82 ? -5.535 1.507 -0.396 1.00 95.88 82 ASP A C 1
ATOM 608 O O . ASP A 1 82 ? -4.836 0.999 0.488 1.00 95.88 82 ASP A O 1
ATOM 612 N N . SER A 1 83 ? -6.268 2.605 -0.213 1.00 97.50 83 SER A N 1
ATOM 613 C CA . SER A 1 83 ? -6.449 3.267 1.077 1.00 97.50 83 SER A CA 1
ATOM 614 C C . SER A 1 83 ? -7.916 3.608 1.290 1.00 97.50 83 SER A C 1
ATOM 616 O O . SER A 1 83 ? -8.627 3.980 0.352 1.00 97.50 83 SER A O 1
ATOM 618 N N . VAL A 1 84 ? -8.383 3.447 2.525 1.00 97.88 84 VAL A N 1
ATOM 619 C CA . VAL A 1 84 ? -9.770 3.700 2.913 1.00 97.88 84 VAL A CA 1
ATOM 620 C C . VAL A 1 84 ? -9.795 4.625 4.127 1.00 97.88 84 VAL A C 1
ATOM 622 O O . VAL A 1 84 ? -9.205 4.271 5.150 1.00 97.88 84 VAL A O 1
ATOM 625 N N . PRO A 1 85 ? -10.490 5.774 4.046 1.00 98.00 85 PRO A N 1
ATOM 626 C CA . PRO A 1 85 ? -10.627 6.662 5.186 1.00 98.00 85 PRO A CA 1
ATOM 627 C C . PRO A 1 85 ? -11.585 6.068 6.222 1.00 98.00 85 PRO A C 1
ATOM 629 O O . PRO A 1 85 ? -12.591 5.440 5.878 1.00 98.00 85 PRO A O 1
ATOM 632 N N . PHE A 1 86 ? -11.295 6.313 7.492 1.00 97.81 86 PHE A N 1
ATOM 633 C CA . PHE A 1 86 ? -12.166 6.027 8.626 1.00 97.81 86 PHE A CA 1
ATOM 634 C C . PHE A 1 86 ? -11.989 7.107 9.698 1.00 97.81 86 PHE A C 1
ATOM 636 O O . PHE A 1 86 ? -11.040 7.891 9.665 1.00 97.81 86 PHE A O 1
ATOM 643 N N . ARG A 1 87 ? -12.913 7.170 10.659 1.00 96.75 87 ARG A N 1
ATOM 644 C CA . ARG A 1 87 ? -12.871 8.174 11.725 1.00 96.75 87 ARG A CA 1
ATOM 645 C C . ARG A 1 87 ? -12.768 7.502 13.082 1.00 96.75 87 ARG A C 1
ATOM 647 O O . ARG A 1 87 ? -13.587 6.652 13.399 1.00 96.75 87 ARG A O 1
ATOM 654 N N . LEU A 1 88 ? -11.792 7.900 13.894 1.00 95.75 88 LEU A N 1
ATOM 655 C CA . LEU A 1 88 ? -11.597 7.387 15.252 1.00 95.75 88 LEU A CA 1
ATOM 656 C C . LEU A 1 88 ? -11.613 8.552 16.236 1.00 95.75 88 LEU A C 1
ATOM 658 O O . LEU A 1 88 ? -10.752 9.428 16.178 1.00 95.75 88 LEU A O 1
ATOM 662 N N . ARG A 1 89 ? -12.598 8.577 17.143 1.00 93.38 89 ARG A N 1
ATOM 663 C CA . ARG A 1 89 ? -12.750 9.646 18.153 1.00 93.38 89 ARG A CA 1
ATOM 664 C C . ARG A 1 89 ? -12.696 11.061 17.550 1.00 93.38 89 ARG A C 1
ATOM 666 O O . ARG A 1 89 ? -12.083 11.967 18.105 1.00 93.38 89 ARG A O 1
ATOM 673 N N . GLY A 1 90 ? -13.320 11.244 16.387 1.00 92.56 90 GLY A N 1
ATOM 674 C CA . GLY A 1 90 ? -13.376 12.534 15.697 1.00 92.56 90 GLY A CA 1
ATOM 675 C C . GLY A 1 90 ? -12.177 12.859 14.798 1.00 92.56 90 GLY A C 1
ATOM 676 O O . GLY A 1 90 ? -12.251 13.863 14.089 1.00 92.56 90 GLY A O 1
ATOM 677 N N . ILE A 1 91 ? -11.137 12.020 14.778 1.00 93.75 91 ILE A N 1
ATOM 678 C CA . ILE A 1 91 ? -9.922 12.182 13.970 1.00 93.75 91 ILE A CA 1
ATOM 679 C C . ILE A 1 91 ? -10.057 11.394 12.667 1.00 93.75 91 ILE A C 1
ATOM 681 O O . ILE A 1 91 ? -10.390 10.208 12.707 1.00 93.75 91 ILE A O 1
ATOM 685 N N . ASP A 1 92 ? -9.768 12.041 11.539 1.00 96.25 92 ASP A N 1
ATOM 686 C CA . ASP A 1 92 ? -9.737 11.396 10.226 1.00 96.25 92 ASP A CA 1
ATOM 687 C C . ASP A 1 92 ? -8.410 10.651 10.037 1.00 96.25 92 ASP A C 1
ATOM 689 O O . ASP A 1 92 ? -7.323 11.223 10.171 1.00 96.25 92 ASP A O 1
ATOM 693 N N . LEU A 1 93 ? -8.517 9.358 9.754 1.00 97.19 93 LEU A N 1
ATOM 694 C CA . LEU A 1 93 ? -7.409 8.429 9.580 1.00 97.19 93 LEU A CA 1
ATOM 695 C C . LEU A 1 93 ? -7.607 7.630 8.293 1.00 97.19 93 LEU A C 1
ATOM 697 O O . LEU A 1 93 ? -8.728 7.485 7.810 1.00 97.19 93 LEU A O 1
ATOM 701 N N . ASP A 1 94 ? -6.524 7.045 7.799 1.00 98.00 94 ASP A N 1
ATOM 702 C CA . ASP A 1 94 ? -6.544 6.135 6.661 1.00 98.00 94 ASP A CA 1
ATOM 703 C C . ASP A 1 94 ? -6.051 4.746 7.075 1.00 98.00 94 ASP A C 1
ATOM 705 O O . ASP A 1 94 ? -5.112 4.591 7.862 1.00 98.00 94 ASP A O 1
ATOM 709 N N . LEU A 1 95 ? -6.699 3.727 6.513 1.00 98.38 95 LEU A N 1
ATOM 710 C CA . LEU A 1 95 ? -6.212 2.355 6.460 1.00 98.38 95 LEU A CA 1
ATOM 711 C C . LEU A 1 95 ? -5.662 2.112 5.057 1.00 98.38 95 LEU A C 1
ATOM 713 O O . LEU A 1 95 ? -6.439 2.058 4.105 1.00 98.38 95 LEU A O 1
ATOM 717 N N . GLY A 1 96 ? -4.350 1.944 4.925 1.00 97.94 96 GLY A N 1
ATOM 718 C CA . GLY A 1 96 ? -3.706 1.585 3.660 1.00 97.94 96 GLY A CA 1
ATOM 719 C C . GLY A 1 96 ? -3.284 0.125 3.646 1.00 97.94 96 GLY A C 1
ATOM 720 O O . GLY A 1 96 ? -2.709 -0.355 4.618 1.00 97.94 96 GLY A O 1
ATOM 721 N N . MET A 1 97 ? -3.518 -0.586 2.546 1.00 97.50 97 MET A N 1
ATOM 722 C CA . MET A 1 97 ? -2.943 -1.917 2.336 1.00 97.50 97 MET A CA 1
ATOM 723 C C . MET A 1 97 ? -1.643 -1.783 1.552 1.00 97.50 97 MET A C 1
ATOM 725 O O . MET A 1 97 ? -1.635 -1.227 0.453 1.00 97.50 97 MET A O 1
ATOM 729 N N . SER A 1 98 ? -0.537 -2.281 2.096 1.00 94.12 98 SER A N 1
ATOM 730 C CA . SER A 1 98 ? 0.7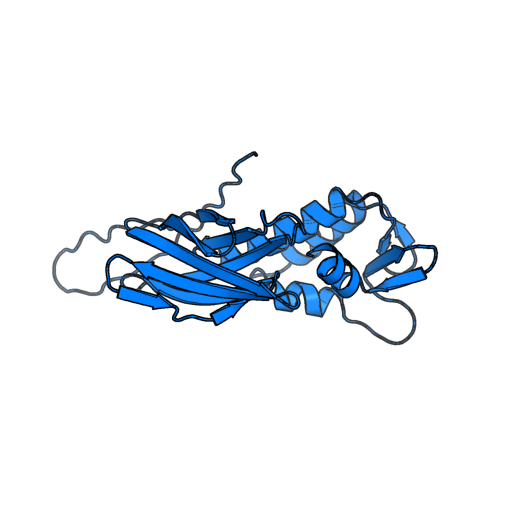64 -2.197 1.422 1.00 94.12 98 SER A CA 1
ATOM 731 C C . SER A 1 98 ? 1.089 -3.459 0.640 1.00 94.12 98 SER A C 1
ATOM 733 O O . SER A 1 98 ? 1.591 -3.402 -0.484 1.00 94.12 98 SER A O 1
ATOM 735 N N . ARG A 1 99 ? 0.754 -4.613 1.214 1.00 94.12 99 ARG A N 1
ATOM 736 C CA . ARG A 1 99 ? 1.115 -5.916 0.674 1.00 94.12 99 ARG A CA 1
ATOM 737 C C . ARG A 1 99 ? 0.009 -6.918 0.925 1.00 94.12 99 ARG A C 1
ATOM 739 O O . ARG A 1 99 ? -0.644 -6.888 1.962 1.00 94.12 99 ARG A O 1
ATOM 746 N N . MET A 1 100 ? -0.124 -7.845 -0.006 1.00 95.12 100 MET A N 1
ATOM 747 C CA . MET A 1 100 ? -0.892 -9.063 0.159 1.00 95.12 100 MET A CA 1
ATOM 748 C C . MET A 1 100 ? -0.024 -10.219 -0.330 1.00 95.12 100 MET A C 1
ATOM 750 O O . MET A 1 100 ? 0.771 -10.041 -1.249 1.00 95.12 100 MET A O 1
ATOM 754 N N . VAL A 1 101 ? -0.103 -11.371 0.319 1.00 94.38 101 VAL A N 1
ATOM 755 C CA . VAL A 1 101 ? 0.628 -12.572 -0.084 1.00 94.38 101 VAL A CA 1
ATOM 756 C C . VAL A 1 101 ? -0.345 -13.733 -0.055 1.00 94.38 101 VAL A C 1
ATOM 758 O O . VAL A 1 101 ? -1.000 -13.956 0.960 1.00 94.38 101 VAL A O 1
ATOM 761 N N . ASN A 1 102 ? -0.432 -14.446 -1.178 1.00 91.75 102 ASN A N 1
ATOM 762 C CA . ASN A 1 102 ? -1.200 -15.677 -1.294 1.00 91.75 102 ASN A CA 1
ATOM 763 C C . ASN A 1 102 ? -0.227 -16.864 -1.366 1.00 91.75 102 ASN A C 1
ATOM 765 O O . ASN A 1 102 ? 0.476 -17.055 -2.360 1.00 91.75 102 ASN A O 1
ATOM 769 N N . LEU A 1 103 ? -0.144 -17.618 -0.278 1.00 87.50 103 LEU A N 1
ATOM 770 C CA . LEU A 1 103 ? 0.601 -18.856 -0.167 1.00 87.50 103 LEU A CA 1
ATOM 771 C C . LEU A 1 103 ? -0.395 -20.015 -0.272 1.00 87.50 103 LEU A C 1
ATOM 773 O O . LEU A 1 103 ? -1.244 -20.199 0.592 1.00 87.50 103 LEU A O 1
ATOM 777 N N . LEU A 1 104 ? -0.213 -20.892 -1.264 1.00 81.19 104 LEU A N 1
ATOM 778 C CA . LEU A 1 104 ? -1.068 -22.072 -1.507 1.00 81.19 104 LEU A CA 1
ATOM 779 C C . LEU A 1 104 ? -1.206 -23.048 -0.313 1.00 81.19 104 LEU A C 1
ATOM 781 O O . LEU A 1 104 ? -1.951 -24.021 -0.398 1.00 81.19 104 LEU A O 1
ATOM 785 N N . ILE A 1 105 ? -0.473 -22.814 0.775 1.00 81.81 105 ILE A N 1
ATOM 786 C CA . ILE A 1 105 ? -0.456 -23.606 2.006 1.00 81.81 105 ILE A CA 1
ATOM 787 C C . ILE A 1 105 ? -1.268 -22.981 3.157 1.00 81.81 105 ILE A C 1
ATOM 789 O O . ILE A 1 105 ? -1.238 -23.513 4.260 1.00 81.81 105 ILE A O 1
ATOM 793 N N . GLY A 1 106 ? -2.028 -21.906 2.911 1.00 76.81 106 GLY A N 1
ATOM 794 C CA . GLY A 1 106 ? -2.981 -21.344 3.880 1.00 76.81 106 GLY A CA 1
ATOM 795 C C . GLY A 1 106 ? -2.411 -20.285 4.828 1.00 76.81 106 GLY A C 1
ATOM 796 O O . GLY A 1 106 ? -3.150 -19.760 5.655 1.00 76.81 106 GLY A O 1
ATOM 797 N N . ASP A 1 107 ? -1.142 -19.916 4.661 1.00 91.31 107 ASP A N 1
ATOM 798 C CA . ASP A 1 107 ? -0.488 -18.808 5.369 1.00 91.31 107 ASP A CA 1
ATOM 799 C C . ASP A 1 107 ? -0.679 -17.471 4.626 1.00 91.31 107 ASP A C 1
ATOM 801 O O . ASP A 1 107 ? 0.215 -16.625 4.589 1.00 91.31 107 ASP A O 1
ATOM 805 N N . ASP A 1 108 ? -1.829 -17.292 3.970 1.00 95.25 108 ASP A N 1
ATOM 806 C CA . ASP A 1 108 ? -2.154 -16.064 3.246 1.00 95.25 108 ASP A CA 1
ATOM 807 C C . ASP A 1 108 ? -2.224 -14.892 4.231 1.00 95.25 108 ASP A C 1
ATOM 809 O O . ASP A 1 108 ? -2.797 -15.017 5.315 1.00 95.25 108 ASP A O 1
ATOM 813 N N . TYR A 1 109 ? -1.669 -13.736 3.875 1.00 96.75 109 TYR A N 1
ATOM 814 C CA . TYR A 1 109 ? -1.688 -12.568 4.758 1.00 96.75 109 TYR A CA 1
ATOM 815 C C . TYR A 1 109 ? -1.738 -11.247 3.998 1.00 96.75 109 TYR A C 1
ATOM 817 O O . TYR A 1 109 ? -1.399 -11.157 2.816 1.00 96.75 109 TYR A O 1
ATOM 825 N N . ALA A 1 110 ? -2.119 -10.188 4.709 1.00 97.38 110 ALA A N 1
ATOM 826 C CA . ALA A 1 110 ? -2.034 -8.817 4.229 1.00 97.38 110 ALA A CA 1
ATOM 827 C C . ALA A 1 110 ? -1.370 -7.906 5.269 1.00 97.38 110 ALA A C 1
ATOM 829 O O . ALA A 1 110 ? -1.568 -8.057 6.474 1.00 97.38 110 ALA A O 1
ATOM 830 N N . THR A 1 111 ? -0.575 -6.951 4.792 1.00 97.56 111 THR A N 1
ATOM 831 C CA . THR A 1 111 ? 0.085 -5.933 5.613 1.00 97.56 111 THR A CA 1
ATOM 832 C C . THR A 1 111 ? -0.622 -4.596 5.432 1.00 97.56 111 THR A C 1
ATOM 834 O O . THR A 1 111 ? -0.879 -4.160 4.305 1.00 97.56 111 THR A O 1
ATOM 837 N N . PHE A 1 112 ? -0.913 -3.942 6.554 1.00 98.31 112 PHE A N 1
ATOM 838 C CA . PHE A 1 112 ? -1.654 -2.690 6.616 1.00 98.31 112 PHE A CA 1
ATOM 839 C C . PHE A 1 112 ? -0.882 -1.604 7.351 1.00 98.31 112 PHE A C 1
ATOM 841 O O . PHE A 1 112 ? -0.143 -1.877 8.300 1.00 98.31 112 PHE A O 1
ATOM 848 N N . TYR A 1 113 ? -1.157 -0.369 6.951 1.00 98.31 113 TYR A N 1
ATOM 849 C CA . TYR A 1 113 ? -0.791 0.851 7.645 1.00 98.31 113 TYR A CA 1
ATOM 850 C C . TYR A 1 113 ? -2.030 1.554 8.178 1.00 98.31 113 TYR A C 1
ATOM 852 O O . TYR A 1 113 ? -3.037 1.654 7.479 1.00 98.31 113 TYR A O 1
ATOM 860 N N . LEU A 1 114 ? -1.931 2.070 9.398 1.00 97.94 114 LEU A N 1
ATOM 861 C CA . LEU A 1 114 ? -2.958 2.884 10.031 1.00 97.94 114 LEU A CA 1
ATOM 862 C C . LEU A 1 114 ? -2.316 4.187 10.497 1.00 97.94 114 LEU A C 1
ATOM 864 O O . LEU A 1 114 ? -1.331 4.166 11.234 1.00 97.94 114 LEU A O 1
ATOM 868 N N . GLY A 1 115 ? -2.855 5.323 10.072 1.00 97.12 115 GLY A N 1
ATOM 869 C CA . GLY A 1 115 ? -2.292 6.624 10.419 1.00 97.12 115 GLY A CA 1
ATOM 870 C C . GLY A 1 115 ? -3.021 7.767 9.734 1.00 97.12 115 GLY A C 1
ATOM 871 O O . GLY A 1 115 ? -4.150 7.610 9.275 1.00 97.12 115 GLY A O 1
ATOM 872 N N . THR A 1 116 ? -2.376 8.929 9.659 1.00 96.25 116 THR A N 1
ATOM 873 C CA . THR A 1 116 ? -2.890 10.023 8.828 1.00 96.25 116 THR A CA 1
ATOM 874 C C . THR A 1 116 ? -2.803 9.643 7.346 1.00 96.25 116 THR A C 1
ATOM 876 O O . THR A 1 116 ? -1.946 8.843 6.960 1.00 96.25 116 THR A O 1
ATOM 879 N N . LYS A 1 117 ? -3.649 10.249 6.504 1.00 96.00 117 LYS A N 1
ATOM 880 C CA . LYS A 1 117 ? -3.620 10.060 5.043 1.00 96.00 117 LYS A CA 1
ATOM 881 C C . LYS A 1 117 ? -2.207 10.189 4.462 1.00 96.00 117 LYS A C 1
ATOM 883 O O . LYS A 1 117 ? -1.756 9.328 3.710 1.00 96.00 117 LYS A O 1
ATOM 888 N N . ASP A 1 118 ? -1.495 11.243 4.849 1.00 95.62 118 ASP A N 1
ATOM 889 C CA . ASP A 1 118 ? -0.154 11.528 4.340 1.00 95.62 118 ASP A CA 1
ATOM 890 C C . ASP A 1 118 ? 0.890 10.508 4.811 1.00 95.62 118 ASP A C 1
ATOM 892 O O . ASP A 1 118 ? 1.784 10.146 4.045 1.00 95.62 118 ASP A O 1
ATOM 896 N N . ASP A 1 119 ? 0.800 10.038 6.059 1.00 95.88 119 ASP A N 1
ATOM 897 C CA . ASP A 1 119 ? 1.734 9.037 6.586 1.00 95.88 119 ASP A CA 1
ATOM 898 C C . ASP A 1 119 ? 1.518 7.670 5.935 1.00 95.88 119 ASP A C 1
ATOM 900 O O . ASP A 1 119 ? 2.488 7.012 5.559 1.00 95.88 119 ASP A O 1
ATOM 904 N N . VAL A 1 120 ? 0.257 7.275 5.740 1.00 97.06 120 VAL A N 1
ATOM 905 C CA . VAL A 1 120 ? -0.107 6.041 5.032 1.00 97.06 120 VAL A CA 1
ATOM 906 C C . VAL A 1 120 ? 0.378 6.091 3.584 1.00 97.06 120 VAL A C 1
ATOM 908 O O . VAL A 1 120 ? 1.037 5.156 3.127 1.00 97.06 120 VAL A O 1
ATOM 911 N N . ALA A 1 121 ? 0.124 7.197 2.881 1.00 95.88 121 ALA A N 1
ATOM 912 C CA . ALA A 1 121 ? 0.576 7.385 1.507 1.00 95.88 121 ALA A CA 1
ATOM 913 C C . ALA A 1 121 ? 2.108 7.313 1.386 1.00 95.88 121 ALA A C 1
ATOM 915 O O . ALA A 1 121 ? 2.630 6.587 0.538 1.00 95.88 121 ALA A O 1
ATOM 916 N N . ARG A 1 122 ? 2.845 8.004 2.272 1.00 95.69 122 ARG A N 1
ATOM 917 C CA . ARG A 1 122 ? 4.317 7.938 2.318 1.00 95.69 122 ARG A CA 1
ATOM 918 C C . ARG A 1 122 ? 4.825 6.520 2.553 1.00 95.69 122 ARG A C 1
ATOM 920 O O . ARG A 1 122 ? 5.765 6.111 1.879 1.00 95.69 122 ARG A O 1
ATOM 927 N N . ALA A 1 123 ? 4.215 5.782 3.476 1.00 96.12 123 ALA A N 1
ATOM 928 C CA . ALA A 1 123 ? 4.622 4.419 3.795 1.00 96.12 123 ALA A CA 1
ATOM 929 C C . ALA A 1 123 ? 4.391 3.454 2.625 1.00 96.12 123 ALA A C 1
ATOM 931 O O . ALA A 1 123 ? 5.295 2.710 2.261 1.00 96.12 123 ALA A O 1
ATOM 932 N N . GLN A 1 124 ? 3.228 3.519 1.969 1.00 95.38 124 GLN A N 1
ATOM 933 C CA . GLN A 1 124 ? 2.954 2.696 0.787 1.00 95.38 124 GLN A CA 1
ATOM 934 C C . GLN A 1 124 ? 3.911 3.009 -0.373 1.00 95.38 124 GLN A C 1
ATOM 936 O O . GLN A 1 124 ? 4.423 2.095 -1.018 1.00 95.38 124 GLN A O 1
ATOM 941 N N . ILE A 1 125 ? 4.187 4.292 -0.632 1.00 95.31 125 ILE A N 1
ATOM 942 C CA . ILE A 1 125 ? 5.154 4.696 -1.663 1.00 95.31 125 ILE A CA 1
ATOM 943 C C . ILE A 1 125 ? 6.556 4.197 -1.311 1.00 95.31 125 ILE A C 1
ATOM 945 O O . ILE A 1 125 ? 7.256 3.689 -2.187 1.00 95.31 125 ILE A O 1
ATOM 949 N N . HIS A 1 126 ? 6.959 4.314 -0.044 1.00 95.62 126 HIS A N 1
ATOM 950 C CA . HIS A 1 126 ? 8.243 3.805 0.423 1.00 95.62 126 HIS A CA 1
ATOM 951 C C . HIS A 1 126 ? 8.376 2.299 0.171 1.00 95.62 126 HIS A C 1
ATOM 953 O O . HIS A 1 126 ? 9.367 1.884 -0.421 1.00 95.62 126 HIS A O 1
ATOM 959 N N . ASP A 1 127 ? 7.355 1.505 0.501 1.00 94.19 127 ASP A N 1
ATOM 960 C CA . ASP A 1 127 ? 7.328 0.062 0.233 1.00 94.19 127 ASP A CA 1
ATOM 961 C C . ASP A 1 127 ? 7.483 -0.267 -1.264 1.00 94.19 127 ASP A C 1
ATOM 963 O O . ASP A 1 127 ? 8.182 -1.215 -1.636 1.00 94.19 127 ASP A O 1
ATOM 967 N N . PHE A 1 128 ? 6.848 0.507 -2.153 1.00 94.06 128 PHE A N 1
ATOM 968 C CA . PHE A 1 128 ? 7.001 0.320 -3.601 1.00 94.06 128 PHE A CA 1
ATOM 969 C C . PHE A 1 128 ? 8.421 0.629 -4.073 1.00 94.06 128 PHE A C 1
ATOM 971 O O . PHE A 1 128 ? 9.005 -0.139 -4.840 1.00 94.06 128 PHE A O 1
ATOM 978 N N . VAL A 1 129 ? 8.984 1.742 -3.606 1.00 95.06 129 VAL A N 1
ATOM 979 C CA . VAL A 1 129 ? 10.343 2.176 -3.940 1.00 95.06 129 VAL A CA 1
ATOM 980 C C . VAL A 1 129 ? 11.379 1.188 -3.405 1.00 95.06 129 VAL A C 1
ATOM 982 O O . VAL A 1 129 ? 12.287 0.802 -4.142 1.00 95.06 129 VAL A O 1
ATOM 985 N N . GLU A 1 130 ? 11.234 0.728 -2.162 1.00 94.88 130 GLU A N 1
ATOM 986 C CA . GLU A 1 130 ? 12.129 -0.260 -1.559 1.00 94.88 130 GLU A CA 1
ATOM 987 C C . GLU A 1 130 ? 12.084 -1.582 -2.334 1.00 94.88 130 GLU A C 1
ATOM 989 O O . GLU A 1 130 ? 13.127 -2.170 -2.628 1.00 94.88 130 GLU A O 1
ATOM 994 N N . ARG A 1 131 ? 10.896 -2.020 -2.766 1.00 93.44 131 ARG A N 1
ATOM 995 C CA . ARG A 1 131 ? 10.750 -3.223 -3.596 1.00 93.44 131 ARG A CA 1
ATOM 996 C C . ARG A 1 131 ? 11.444 -3.092 -4.948 1.00 93.44 131 ARG A C 1
ATOM 998 O O . ARG A 1 131 ? 12.063 -4.051 -5.404 1.00 93.44 131 ARG A O 1
ATOM 1005 N N . ILE A 1 132 ? 11.362 -1.923 -5.585 1.00 95.12 132 ILE A N 1
ATOM 1006 C CA . ILE A 1 132 ? 12.123 -1.635 -6.809 1.00 95.12 132 ILE A CA 1
ATOM 1007 C C . ILE A 1 132 ? 13.622 -1.704 -6.514 1.00 95.12 132 ILE A C 1
ATOM 1009 O O . ILE A 1 132 ? 14.349 -2.357 -7.255 1.00 95.12 132 ILE A O 1
ATOM 1013 N N . ALA A 1 133 ? 14.078 -1.089 -5.422 1.00 96.75 133 ALA A N 1
ATOM 1014 C CA . ALA A 1 133 ? 15.486 -1.073 -5.041 1.00 96.75 133 ALA A CA 1
ATOM 1015 C C . ALA A 1 133 ? 16.055 -2.482 -4.806 1.00 96.75 133 ALA A C 1
ATOM 1017 O O . ALA A 1 133 ? 17.161 -2.778 -5.243 1.00 96.75 133 ALA A O 1
ATOM 1018 N N . GLN A 1 134 ? 15.291 -3.356 -4.146 1.00 95.94 134 GLN A N 1
ATOM 1019 C CA . GLN A 1 134 ? 15.687 -4.735 -3.824 1.00 95.94 134 GLN A CA 1
ATOM 1020 C C . GLN A 1 134 ? 15.489 -5.722 -4.988 1.00 95.94 134 GLN A C 1
ATOM 1022 O O . GLN A 1 134 ? 15.852 -6.898 -4.894 1.00 95.94 134 GLN A O 1
ATOM 1027 N N . SER A 1 135 ? 14.886 -5.268 -6.083 1.00 95.94 135 SER A N 1
ATOM 1028 C CA . SER A 1 135 ? 14.602 -6.082 -7.253 1.00 95.94 135 SER A CA 1
ATOM 1029 C C . SER A 1 135 ? 15.876 -6.469 -8.007 1.00 95.94 135 SER A C 1
ATOM 1031 O O . SER A 1 135 ? 16.779 -5.660 -8.198 1.00 95.94 135 SER A O 1
ATOM 1033 N N . LYS A 1 136 ? 15.916 -7.703 -8.524 1.00 95.81 136 LYS A N 1
ATOM 1034 C CA . LYS A 1 136 ? 16.970 -8.166 -9.449 1.00 95.81 136 LYS A CA 1
ATOM 1035 C C . LYS A 1 136 ? 16.679 -7.819 -10.915 1.00 95.81 136 LYS A C 1
ATOM 1037 O O . LYS A 1 136 ? 17.464 -8.175 -11.791 1.00 95.81 136 LYS A O 1
ATOM 1042 N N . PHE A 1 137 ? 15.533 -7.199 -11.196 1.00 96.12 137 PHE A N 1
ATOM 1043 C CA . PHE A 1 137 ? 15.163 -6.797 -12.548 1.00 96.12 137 PHE A CA 1
ATOM 1044 C C . PHE A 1 137 ? 15.974 -5.578 -13.001 1.00 96.12 137 PHE A C 1
ATOM 1046 O O . PHE A 1 137 ? 16.437 -4.775 -12.190 1.00 96.12 137 PHE A O 1
ATOM 1053 N N . ARG A 1 138 ? 16.126 -5.443 -14.320 1.00 97.12 138 ARG A N 1
ATOM 1054 C CA . ARG A 1 138 ? 16.632 -4.219 -14.948 1.00 97.12 138 ARG A CA 1
ATOM 1055 C C . ARG A 1 138 ? 15.449 -3.308 -15.236 1.00 97.12 138 ARG A C 1
ATOM 1057 O O . ARG A 1 138 ? 14.343 -3.784 -15.495 1.00 97.12 138 ARG A O 1
ATOM 1064 N N . PHE A 1 139 ? 15.678 -2.009 -15.209 1.00 95.62 139 PHE A N 1
ATOM 1065 C CA . PHE A 1 139 ? 14.644 -1.008 -15.415 1.00 95.62 139 PHE A CA 1
ATOM 1066 C C . PHE A 1 139 ? 15.063 -0.017 -16.490 1.00 95.62 139 PHE A C 1
ATOM 1068 O O . PHE A 1 139 ? 16.215 0.017 -16.910 1.00 95.62 139 PHE A O 1
ATOM 1075 N N . VAL A 1 140 ? 14.124 0.804 -16.943 1.00 93.50 140 VAL A N 1
ATOM 1076 C CA . VAL A 1 140 ? 14.374 1.869 -17.912 1.00 93.50 140 VAL A CA 1
ATOM 1077 C C . VAL A 1 140 ? 13.858 3.188 -17.356 1.00 93.50 140 VAL A C 1
ATOM 1079 O O . VAL A 1 140 ? 12.739 3.246 -16.853 1.00 93.50 140 VAL A O 1
ATOM 1082 N N . ILE A 1 141 ? 14.658 4.248 -17.482 1.00 92.62 141 ILE A N 1
ATOM 1083 C CA . ILE A 1 141 ? 14.235 5.642 -17.311 1.00 92.62 141 ILE A CA 1
ATOM 1084 C C . ILE A 1 141 ? 14.352 6.325 -18.677 1.00 92.62 141 ILE A C 1
ATOM 1086 O O . ILE A 1 141 ? 15.458 6.589 -19.161 1.00 92.62 141 ILE A O 1
ATOM 1090 N N . GLY A 1 142 ? 13.218 6.584 -19.328 1.00 89.31 142 GLY A N 1
ATOM 1091 C CA . GLY A 1 142 ? 13.170 7.057 -20.714 1.00 89.31 142 GLY A CA 1
ATOM 1092 C C . GLY A 1 142 ? 13.754 6.032 -21.695 1.00 89.31 142 GLY A C 1
ATOM 1093 O O . GLY A 1 142 ? 13.088 5.076 -22.078 1.00 89.31 142 GLY A O 1
ATOM 1094 N N . THR A 1 143 ? 15.004 6.223 -22.124 1.00 89.81 143 THR A N 1
ATOM 1095 C CA . THR A 1 143 ? 15.731 5.287 -23.009 1.00 89.81 143 THR A CA 1
ATOM 1096 C C . THR A 1 143 ? 16.917 4.608 -22.338 1.00 89.81 143 THR A C 1
ATOM 1098 O O . THR A 1 143 ? 17.584 3.793 -22.971 1.00 89.81 143 THR A O 1
ATOM 1101 N N . ARG A 1 144 ? 17.224 4.978 -21.094 1.00 94.19 144 ARG A N 1
ATOM 1102 C CA . ARG A 1 144 ? 18.412 4.514 -20.389 1.00 94.19 144 ARG A CA 1
ATOM 1103 C C . ARG A 1 144 ? 18.057 3.349 -19.489 1.00 94.19 144 ARG A C 1
ATOM 1105 O O . ARG A 1 144 ? 17.149 3.467 -18.670 1.00 94.19 144 ARG A O 1
ATOM 1112 N N . GLU A 1 145 ? 18.793 2.260 -19.633 1.00 95.44 145 GLU A N 1
ATOM 1113 C CA . GLU A 1 145 ? 18.697 1.120 -18.734 1.00 95.44 145 GLU A CA 1
ATOM 1114 C C . GLU A 1 145 ? 19.398 1.422 -17.403 1.00 95.44 145 GLU A C 1
ATOM 1116 O O . GLU A 1 145 ? 20.468 2.034 -17.387 1.00 95.44 145 GLU A O 1
ATOM 1121 N N . VAL A 1 146 ? 18.769 1.031 -16.297 1.00 96.69 146 VAL A N 1
ATOM 1122 C CA . VAL A 1 146 ? 19.219 1.284 -14.924 1.00 96.69 146 VAL A CA 1
ATOM 1123 C C . VAL A 1 146 ? 18.938 0.079 -14.027 1.00 96.69 146 VAL A C 1
ATOM 1125 O O . VAL A 1 146 ? 18.089 -0.758 -14.342 1.00 96.69 146 VAL A O 1
ATOM 1128 N N . ASP A 1 147 ? 19.622 -0.001 -12.888 1.00 97.56 147 ASP A N 1
ATOM 1129 C CA . ASP A 1 147 ? 19.288 -0.961 -11.833 1.00 97.56 147 ASP A CA 1
ATOM 1130 C C . ASP A 1 147 ? 18.128 -0.469 -10.942 1.00 97.56 147 ASP A C 1
ATOM 1132 O O . ASP A 1 147 ? 17.643 0.665 -11.055 1.00 97.56 147 ASP A O 1
ATOM 1136 N N . GLY A 1 148 ? 17.665 -1.344 -10.046 1.00 96.44 148 GLY A N 1
ATOM 1137 C CA . GLY A 1 148 ? 16.586 -1.034 -9.110 1.00 96.44 148 GLY A CA 1
ATOM 1138 C C . GLY A 1 148 ? 16.898 0.138 -8.179 1.00 96.44 148 GLY A C 1
ATOM 1139 O O . GLY A 1 148 ? 16.047 1.001 -7.965 1.00 96.44 148 GLY A O 1
ATOM 1140 N N . HIS A 1 149 ? 18.120 0.228 -7.650 1.00 97.88 149 HIS A N 1
ATOM 1141 C CA . HIS A 1 149 ? 18.511 1.307 -6.739 1.00 97.88 149 HIS A CA 1
ATOM 1142 C C . HIS A 1 149 ? 18.498 2.674 -7.425 1.00 97.88 149 HIS A C 1
ATOM 1144 O O . HIS A 1 149 ? 18.111 3.683 -6.830 1.00 97.88 149 HIS A O 1
ATOM 1150 N N . GLU A 1 150 ? 18.934 2.735 -8.677 1.00 97.06 150 GLU A N 1
ATOM 1151 C CA . GLU A 1 150 ? 18.923 3.962 -9.445 1.00 97.06 150 GLU A CA 1
ATOM 1152 C C . GLU A 1 150 ? 17.501 4.410 -9.804 1.00 97.06 150 GLU A C 1
ATOM 1154 O O . GLU A 1 150 ? 17.199 5.600 -9.642 1.00 97.06 150 GLU A O 1
ATOM 1159 N N . LEU A 1 151 ? 16.618 3.490 -10.214 1.00 96.12 151 LEU A N 1
ATOM 1160 C CA . LEU A 1 151 ? 15.204 3.810 -10.423 1.00 96.12 151 LEU A CA 1
ATOM 1161 C C . LEU A 1 151 ? 14.539 4.287 -9.124 1.00 96.12 151 LEU A C 1
ATOM 1163 O O . LEU A 1 151 ? 13.875 5.323 -9.132 1.00 96.12 151 LEU A O 1
ATOM 1167 N N . ALA A 1 152 ? 14.761 3.587 -8.009 1.00 96.31 152 ALA A N 1
ATOM 1168 C CA . ALA A 1 152 ? 14.228 3.953 -6.699 1.00 96.31 152 ALA A CA 1
ATOM 1169 C C . ALA A 1 152 ? 14.599 5.397 -6.318 1.00 96.31 152 ALA A C 1
ATOM 1171 O O . ALA A 1 152 ? 13.714 6.214 -6.069 1.00 96.31 152 ALA A O 1
ATOM 1172 N N . ARG A 1 153 ? 15.885 5.767 -6.417 1.00 96.31 153 ARG A N 1
ATOM 1173 C CA . ARG A 1 153 ? 16.341 7.149 -6.166 1.00 96.31 153 ARG A CA 1
ATOM 1174 C C . ARG A 1 153 ? 15.694 8.175 -7.094 1.00 96.31 153 ARG A C 1
ATOM 1176 O O . ARG A 1 153 ? 15.482 9.323 -6.703 1.00 96.31 153 ARG A O 1
ATOM 1183 N N . ALA A 1 154 ? 15.434 7.816 -8.352 1.00 93.69 154 ALA A N 1
ATOM 1184 C CA . ALA A 1 154 ? 14.758 8.713 -9.285 1.00 93.69 154 ALA A CA 1
ATOM 1185 C C . ALA A 1 154 ? 13.299 8.962 -8.871 1.00 93.69 154 ALA A C 1
ATOM 1187 O O . ALA A 1 154 ? 12.867 10.113 -8.886 1.00 93.69 154 ALA A O 1
ATOM 1188 N N . LEU A 1 155 ? 12.584 7.916 -8.453 1.00 94.12 155 LEU A N 1
ATOM 1189 C CA . LEU A 1 155 ? 11.207 8.008 -7.963 1.00 94.12 155 LEU A CA 1
ATOM 1190 C C . LEU A 1 155 ? 11.117 8.795 -6.649 1.00 94.12 155 LEU A C 1
ATOM 1192 O O . LEU A 1 155 ? 10.258 9.663 -6.518 1.00 94.12 155 LEU A O 1
ATOM 1196 N N . GLU A 1 156 ? 12.041 8.575 -5.712 1.00 94.06 156 GLU A N 1
ATOM 1197 C CA . GLU A 1 156 ? 12.107 9.338 -4.456 1.00 94.06 156 GLU A CA 1
ATOM 1198 C C . GLU A 1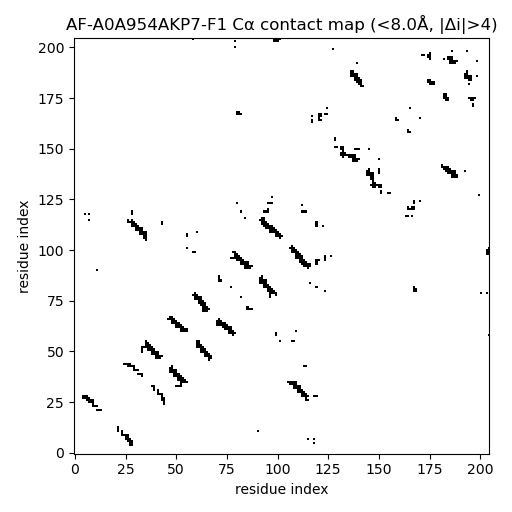 156 ? 12.283 10.836 -4.704 1.00 94.06 156 GLU A C 1
ATOM 1200 O O . GLU A 1 156 ? 11.581 11.651 -4.105 1.00 94.06 156 GLU A O 1
ATOM 1205 N N . ARG A 1 157 ? 13.180 11.216 -5.626 1.00 93.06 157 ARG A N 1
ATOM 1206 C CA . ARG A 1 157 ? 13.369 12.625 -6.005 1.00 93.06 157 ARG A CA 1
ATOM 1207 C C . ARG A 1 157 ? 12.107 13.239 -6.598 1.00 93.06 157 ARG A C 1
ATOM 1209 O O . ARG A 1 157 ? 11.833 14.409 -6.346 1.00 93.06 157 ARG A O 1
ATOM 1216 N N . ASP A 1 158 ? 11.353 12.478 -7.380 1.00 91.12 158 ASP A N 1
ATOM 1217 C CA . ASP A 1 158 ? 10.108 12.952 -7.980 1.00 91.12 158 ASP A CA 1
ATOM 1218 C C . ASP A 1 158 ? 8.992 13.134 -6.951 1.00 91.12 158 ASP A C 1
ATOM 1220 O O . ASP A 1 158 ? 8.246 14.111 -7.024 1.00 91.12 158 ASP A O 1
ATOM 1224 N N . VAL A 1 159 ? 8.897 12.234 -5.971 1.00 91.50 159 VAL A N 1
ATOM 1225 C CA . VAL A 1 159 ? 7.953 12.359 -4.853 1.00 91.50 159 VAL A CA 1
ATOM 1226 C C . VAL A 1 159 ? 8.337 13.540 -3.959 1.00 91.50 159 VAL A C 1
ATOM 1228 O O . VAL A 1 159 ? 7.479 14.351 -3.621 1.00 91.50 159 VAL A O 1
ATOM 1231 N N . ALA A 1 160 ? 9.625 13.702 -3.639 1.00 91.44 160 ALA A N 1
ATOM 1232 C CA . ALA A 1 160 ? 10.126 14.766 -2.765 1.00 91.44 160 ALA A CA 1
ATOM 1233 C C . ALA A 1 160 ? 9.957 16.188 -3.333 1.00 91.44 160 ALA A C 1
ATOM 1235 O O . ALA A 1 160 ? 9.999 17.158 -2.582 1.00 91.44 160 ALA A O 1
ATOM 1236 N N . ARG A 1 161 ? 9.767 16.338 -4.651 1.00 91.75 161 ARG A N 1
ATOM 1237 C CA . ARG A 1 161 ? 9.492 17.637 -5.297 1.00 91.75 161 ARG A CA 1
ATOM 1238 C C . ARG A 1 161 ? 8.061 18.132 -5.088 1.00 91.75 161 ARG A C 1
ATOM 1240 O O . ARG A 1 161 ? 7.755 19.260 -5.471 1.00 91.75 161 ARG A O 1
ATOM 1247 N N . ARG A 1 162 ? 7.177 17.297 -4.546 1.00 91.69 162 ARG A N 1
ATOM 1248 C CA . ARG A 1 162 ? 5.760 17.620 -4.384 1.00 91.69 162 ARG A CA 1
ATOM 1249 C C . ARG A 1 162 ? 5.504 18.287 -3.035 1.00 91.69 162 ARG A C 1
ATOM 1251 O O . ARG A 1 162 ? 6.152 17.931 -2.054 1.00 91.69 162 ARG A O 1
ATOM 1258 N N . PRO A 1 163 ? 4.528 19.207 -2.960 1.00 91.25 163 PRO A N 1
ATOM 1259 C CA . PRO A 1 163 ? 4.136 19.815 -1.691 1.00 91.25 163 PRO A CA 1
ATOM 1260 C C . PRO A 1 163 ? 3.458 18.813 -0.744 1.00 91.25 163 PRO A C 1
ATOM 1262 O O . PRO A 1 163 ? 3.583 18.951 0.468 1.00 91.25 163 PRO A O 1
ATOM 1265 N N . SER A 1 164 ? 2.770 17.799 -1.283 1.00 90.88 164 SER A N 1
ATOM 1266 C CA . SER A 1 164 ? 2.177 16.693 -0.526 1.00 90.88 164 SER A CA 1
ATOM 1267 C C . SER A 1 164 ? 2.509 15.352 -1.187 1.00 90.88 164 SER A C 1
ATOM 1269 O O . SER A 1 164 ? 2.680 15.300 -2.413 1.00 90.88 164 SER A O 1
ATOM 1271 N N . PRO A 1 165 ? 2.588 14.253 -0.415 1.00 90.56 165 PRO A N 1
ATOM 1272 C CA . PRO A 1 165 ? 2.704 12.929 -1.007 1.00 90.56 165 PRO A CA 1
ATOM 1273 C C . PRO A 1 165 ? 1.434 12.626 -1.826 1.00 90.56 165 PRO A C 1
ATOM 1275 O O . PRO A 1 165 ? 0.328 12.880 -1.341 1.00 90.56 165 PRO A O 1
ATOM 1278 N N . PRO A 1 166 ? 1.556 12.101 -3.057 1.00 93.56 166 PRO A N 1
ATOM 1279 C CA . PRO A 1 166 ? 0.404 11.538 -3.751 1.00 93.56 166 PRO A CA 1
ATOM 1280 C C . PRO A 1 166 ? -0.085 10.302 -2.993 1.00 93.56 166 PRO A C 1
ATOM 1282 O O . PRO A 1 166 ? 0.685 9.671 -2.269 1.00 93.56 166 PRO A O 1
ATOM 1285 N N . SER A 1 167 ? -1.342 9.911 -3.176 1.00 93.56 167 SER A N 1
ATOM 1286 C CA . SER A 1 167 ? -1.777 8.580 -2.744 1.00 93.56 167 SER A CA 1
ATOM 1287 C C . SER A 1 167 ? -0.984 7.489 -3.472 1.00 93.56 167 SER A C 1
ATOM 1289 O O . SER A 1 167 ? -0.468 7.704 -4.569 1.00 93.56 167 SER A O 1
ATOM 1291 N N . ALA A 1 168 ? -0.918 6.285 -2.902 1.00 92.38 168 ALA A N 1
ATOM 1292 C CA . ALA A 1 168 ? -0.276 5.142 -3.553 1.00 92.38 168 ALA A CA 1
ATOM 1293 C C . ALA A 1 168 ? -0.868 4.855 -4.945 1.00 92.38 168 ALA A C 1
ATOM 1295 O O . ALA A 1 168 ? -0.134 4.547 -5.883 1.00 92.38 168 ALA A O 1
ATOM 1296 N N . LYS A 1 169 ? -2.187 5.017 -5.097 1.00 90.69 169 LYS A N 1
ATOM 1297 C CA . LYS A 1 169 ? -2.872 4.890 -6.384 1.00 90.69 169 LYS A CA 1
ATOM 1298 C C . LYS A 1 169 ? -2.449 5.975 -7.376 1.00 90.69 169 LYS A C 1
ATOM 1300 O O . LYS A 1 169 ? -2.066 5.630 -8.485 1.00 90.69 169 LYS A O 1
ATOM 1305 N N . GLU A 1 170 ? -2.490 7.250 -6.984 1.00 91.56 170 GLU A N 1
ATOM 1306 C CA . GLU A 1 170 ? -2.043 8.358 -7.845 1.00 91.56 170 GLU A CA 1
ATOM 1307 C C . GLU A 1 170 ? -0.574 8.193 -8.233 1.00 91.56 170 GLU A C 1
ATOM 1309 O O . GLU A 1 170 ? -0.240 8.333 -9.402 1.00 91.56 170 GLU A O 1
ATOM 1314 N N . PHE A 1 171 ? 0.286 7.808 -7.285 1.00 92.19 171 PHE A N 1
ATOM 1315 C CA . PHE A 1 171 ? 1.685 7.494 -7.556 1.00 92.19 171 PHE A CA 1
ATOM 1316 C C . PHE A 1 171 ? 1.814 6.413 -8.631 1.00 92.19 171 PHE A C 1
ATOM 1318 O O . PHE A 1 171 ? 2.513 6.628 -9.617 1.00 92.19 171 PHE A O 1
ATOM 1325 N N . LEU A 1 172 ? 1.120 5.278 -8.471 1.00 89.50 172 LEU A N 1
ATOM 1326 C CA . LEU A 1 172 ? 1.126 4.189 -9.450 1.00 89.50 172 LEU A CA 1
ATOM 1327 C C . LEU A 1 172 ? 0.589 4.639 -10.812 1.00 89.50 172 LEU A C 1
ATOM 1329 O O . LEU A 1 172 ? 1.167 4.285 -11.833 1.00 89.50 172 LEU A O 1
ATOM 1333 N N . ASP A 1 173 ? -0.497 5.405 -10.844 1.00 87.62 173 ASP A N 1
ATOM 1334 C CA . ASP A 1 173 ? -1.116 5.857 -12.090 1.00 87.62 173 ASP A CA 1
ATOM 1335 C C . ASP A 1 173 ? -0.245 6.895 -12.816 1.00 87.62 173 ASP A C 1
ATOM 1337 O O . ASP A 1 173 ? -0.127 6.859 -14.036 1.00 87.62 173 ASP A O 1
ATOM 1341 N N . GLU A 1 174 ? 0.444 7.778 -12.098 1.00 86.38 174 GLU A N 1
ATOM 1342 C CA . GLU A 1 174 ? 1.329 8.779 -12.698 1.00 86.38 174 GLU A CA 1
ATOM 1343 C C . GLU A 1 174 ? 2.646 8.186 -13.198 1.00 86.38 174 GLU A C 1
ATOM 1345 O O . GLU A 1 174 ? 3.119 8.570 -14.268 1.00 86.38 174 GLU A O 1
ATOM 1350 N N . ILE A 1 175 ? 3.246 7.233 -12.469 1.00 81.81 175 ILE A N 1
ATOM 1351 C CA . ILE A 1 175 ? 4.444 6.538 -12.968 1.00 81.81 175 ILE A CA 1
ATOM 1352 C C . ILE A 1 175 ? 4.103 5.598 -14.132 1.00 81.81 175 ILE A C 1
ATOM 1354 O O . ILE A 1 175 ? 5.004 5.264 -14.902 1.00 81.81 175 ILE A O 1
ATOM 1358 N N . ALA A 1 176 ? 2.823 5.221 -14.280 1.00 68.75 176 ALA A N 1
ATOM 1359 C CA . ALA A 1 176 ? 2.321 4.451 -15.416 1.00 68.75 176 ALA A CA 1
ATOM 1360 C C . ALA A 1 176 ? 2.147 5.281 -16.702 1.00 68.75 176 ALA A C 1
ATOM 1362 O O . ALA A 1 176 ? 2.025 4.740 -17.802 1.00 68.75 176 ALA A O 1
ATOM 1363 N N . VAL A 1 177 ? 2.067 6.612 -16.589 1.00 64.75 177 VAL A N 1
ATOM 1364 C CA . VAL A 1 177 ? 1.562 7.472 -17.666 1.00 64.75 177 VAL A CA 1
ATOM 1365 C C . VAL A 1 177 ? 2.679 8.323 -18.286 1.00 64.75 177 VAL A C 1
ATOM 1367 O O . VAL A 1 177 ? 3.067 9.354 -17.748 1.00 64.75 177 VAL A O 1
ATOM 1370 N N . HIS A 1 178 ? 3.129 7.946 -19.494 1.00 53.06 178 HIS A N 1
ATOM 1371 C CA . HIS A 1 178 ? 2.901 8.765 -20.703 1.00 53.06 178 HIS A CA 1
ATOM 1372 C C . HIS A 1 178 ? 3.139 8.006 -22.036 1.00 53.06 178 HIS A C 1
ATOM 1374 O O . HIS A 1 178 ? 3.909 7.045 -22.059 1.00 53.06 178 HIS A O 1
ATOM 1380 N N . PRO A 1 179 ? 2.454 8.402 -23.137 1.00 51.53 179 PRO A N 1
ATOM 1381 C CA . PRO A 1 179 ? 2.183 7.538 -24.291 1.00 51.53 179 PRO A CA 1
ATOM 1382 C C . PRO A 1 179 ? 3.097 7.711 -25.528 1.00 51.53 179 PRO A C 1
ATOM 1384 O O . PRO A 1 179 ? 3.895 8.636 -25.644 1.00 51.53 179 PRO A O 1
ATOM 1387 N N . ALA A 1 180 ? 2.840 6.804 -26.483 1.00 48.47 180 ALA A N 1
ATOM 1388 C CA . ALA A 1 180 ? 3.169 6.722 -27.916 1.00 48.47 180 ALA A CA 1
ATOM 1389 C C . ALA A 1 180 ? 4.497 6.088 -28.368 1.00 48.47 180 ALA A C 1
ATOM 1391 O O . ALA A 1 180 ? 4.505 5.524 -29.460 1.00 48.47 180 ALA A O 1
ATOM 1392 N N . SER A 1 181 ? 5.579 6.062 -27.581 1.00 51.59 181 SER A N 1
ATOM 1393 C CA . SER A 1 181 ? 6.761 5.282 -28.011 1.00 51.59 181 SER A CA 1
ATOM 1394 C C . SER A 1 181 ? 7.564 4.587 -26.915 1.00 51.59 181 SER A C 1
ATOM 1396 O O . SER A 1 181 ? 8.013 3.471 -27.172 1.00 51.59 181 SER A O 1
ATOM 1398 N N . LYS A 1 182 ? 7.722 5.155 -25.705 1.00 55.69 182 LYS A N 1
ATOM 1399 C CA . LYS A 1 182 ? 8.375 4.484 -24.556 1.00 55.69 182 LYS A CA 1
ATOM 1400 C C . LYS A 1 182 ? 7.856 5.009 -23.205 1.00 55.69 182 LYS A C 1
ATOM 1402 O O . LYS A 1 182 ? 7.700 6.223 -23.076 1.00 55.69 182 LYS A O 1
ATOM 1407 N N . PRO A 1 183 ? 7.623 4.140 -22.201 1.00 61.62 183 PRO A N 1
ATOM 1408 C CA . PRO A 1 183 ? 7.225 4.577 -20.865 1.00 61.62 183 PRO A CA 1
ATOM 1409 C C . PRO A 1 183 ? 8.356 5.367 -20.187 1.00 61.62 183 PRO A C 1
ATOM 1411 O O . PRO A 1 183 ? 9.537 5.065 -20.371 1.00 61.62 183 PRO A O 1
ATOM 1414 N N . ARG A 1 184 ? 8.003 6.374 -19.374 1.00 80.00 184 ARG A N 1
ATOM 1415 C CA . ARG A 1 184 ? 8.975 7.163 -18.589 1.00 80.00 184 ARG A CA 1
ATOM 1416 C C . ARG A 1 184 ? 9.775 6.276 -17.634 1.00 80.00 184 ARG A C 1
ATOM 1418 O O . ARG A 1 184 ? 10.974 6.491 -17.468 1.00 80.00 184 ARG A O 1
ATOM 1425 N N . TYR A 1 185 ? 9.104 5.285 -17.056 1.00 90.94 185 TYR A N 1
ATOM 1426 C CA . TYR A 1 185 ? 9.667 4.265 -16.189 1.00 90.94 185 TYR A CA 1
ATOM 1427 C C . TYR A 1 185 ? 9.174 2.895 -16.650 1.00 90.94 185 TYR A C 1
ATOM 1429 O O . TYR A 1 185 ? 7.975 2.701 -16.833 1.00 90.94 185 TYR A O 1
ATOM 1437 N N . GLY A 1 186 ? 10.079 1.938 -16.829 1.00 91.88 186 GLY A N 1
ATOM 1438 C CA . GLY A 1 186 ? 9.713 0.580 -17.228 1.00 91.88 186 GLY A CA 1
ATOM 1439 C C . GLY A 1 186 ? 10.536 -0.480 -16.515 1.00 91.88 186 GLY A C 1
ATOM 1440 O O . GLY A 1 186 ? 11.643 -0.203 -16.061 1.00 91.88 186 GLY A O 1
ATOM 1441 N N . ALA A 1 187 ? 10.000 -1.692 -16.432 1.00 94.06 187 ALA A N 1
ATOM 1442 C CA . ALA A 1 187 ? 10.715 -2.880 -15.974 1.00 94.06 187 ALA A CA 1
ATOM 1443 C C . ALA A 1 187 ? 11.012 -3.790 -17.171 1.00 94.06 187 ALA A C 1
ATOM 1445 O O . ALA A 1 187 ? 10.118 -4.068 -17.968 1.00 94.06 187 ALA A O 1
ATOM 1446 N N . ILE A 1 188 ? 12.251 -4.261 -17.301 1.00 94.19 188 ILE A N 1
ATOM 1447 C CA . ILE A 1 188 ? 12.655 -5.208 -18.344 1.00 94.19 188 ILE A CA 1
ATOM 1448 C C . ILE A 1 188 ? 12.464 -6.624 -17.802 1.00 94.19 188 ILE A C 1
ATOM 1450 O O . ILE A 1 188 ? 13.169 -7.052 -16.886 1.00 94.19 188 ILE A O 1
ATOM 1454 N N . VAL A 1 189 ? 11.527 -7.366 -18.385 1.00 93.88 189 VAL A N 1
ATOM 1455 C CA . VAL A 1 189 ? 11.221 -8.754 -18.029 1.00 93.88 189 VAL A CA 1
ATOM 1456 C C . VAL A 1 189 ? 11.349 -9.596 -19.292 1.00 93.88 189 VAL A C 1
ATOM 1458 O O . VAL A 1 189 ? 10.581 -9.408 -20.226 1.00 93.88 189 VAL A O 1
ATOM 1461 N N . ARG A 1 190 ? 12.309 -10.532 -19.322 1.00 93.88 190 ARG A N 1
ATOM 1462 C CA . ARG A 1 190 ? 12.570 -11.401 -20.493 1.00 93.88 190 ARG A CA 1
ATOM 1463 C C . ARG A 1 190 ? 12.747 -10.603 -21.798 1.00 93.88 190 ARG A C 1
ATOM 1465 O O . ARG A 1 190 ? 12.126 -10.914 -22.803 1.00 93.88 190 ARG A O 1
ATOM 1472 N N . ASP A 1 191 ? 13.564 -9.552 -21.734 1.00 92.31 191 ASP A N 1
ATOM 1473 C CA . ASP A 1 191 ? 13.877 -8.635 -22.844 1.00 92.31 191 ASP A CA 1
ATOM 1474 C C . ASP A 1 191 ? 12.698 -7.812 -23.396 1.00 92.31 191 ASP A C 1
ATOM 1476 O O . ASP A 1 191 ? 12.853 -7.065 -24.361 1.00 92.31 191 ASP A O 1
ATOM 1480 N N . GLU A 1 192 ? 11.544 -7.851 -22.729 1.00 91.62 192 GLU A N 1
ATOM 1481 C CA . GLU A 1 192 ? 10.407 -6.976 -22.999 1.00 91.62 192 GLU A CA 1
ATOM 1482 C C . GLU A 1 192 ? 10.288 -5.890 -21.924 1.00 91.62 192 GLU A C 1
ATOM 1484 O O . GLU A 1 192 ? 10.468 -6.144 -20.730 1.00 91.62 192 GLU A O 1
ATOM 1489 N N . THR A 1 193 ? 9.955 -4.665 -22.336 1.00 90.75 193 THR A N 1
ATOM 1490 C CA . THR A 1 193 ? 9.730 -3.547 -21.410 1.00 90.75 193 THR A CA 1
ATOM 1491 C C . THR A 1 193 ? 8.259 -3.468 -21.029 1.00 90.75 193 THR A C 1
ATOM 1493 O O . THR A 1 193 ? 7.397 -3.203 -21.866 1.00 90.75 193 THR A O 1
ATOM 1496 N N . TYR A 1 194 ? 7.987 -3.629 -19.740 1.00 90.31 194 TYR A N 1
ATOM 1497 C CA . TYR A 1 194 ? 6.674 -3.465 -19.139 1.00 90.31 194 TYR A CA 1
ATOM 1498 C C . TYR A 1 194 ? 6.566 -2.106 -18.462 1.00 90.31 194 TYR A C 1
ATOM 1500 O O . TYR A 1 194 ? 7.538 -1.584 -17.916 1.00 90.31 194 TYR A O 1
ATOM 1508 N N . ASP A 1 195 ? 5.353 -1.566 -18.456 1.00 90.25 195 ASP A N 1
ATOM 1509 C CA . ASP A 1 195 ? 4.991 -0.441 -17.605 1.00 90.25 195 ASP A CA 1
ATOM 1510 C C . ASP A 1 195 ? 5.347 -0.724 -16.132 1.00 90.25 195 ASP A C 1
ATOM 1512 O O . ASP A 1 195 ? 5.036 -1.803 -15.610 1.00 90.25 195 ASP A O 1
ATOM 1516 N N . ILE A 1 196 ? 6.005 0.226 -15.457 1.00 91.94 196 ILE A N 1
ATOM 1517 C CA . ILE A 1 196 ? 6.485 0.005 -14.086 1.00 91.94 196 ILE A CA 1
ATOM 1518 C C . ILE A 1 196 ? 5.334 -0.224 -13.101 1.00 91.94 196 ILE A C 1
ATOM 1520 O O . ILE A 1 196 ? 5.474 -1.035 -12.187 1.00 91.94 196 ILE A O 1
ATOM 1524 N N . ALA A 1 197 ? 4.181 0.423 -13.290 1.00 90.75 197 ALA A N 1
ATOM 1525 C CA . ALA A 1 197 ? 3.040 0.241 -12.402 1.00 90.75 197 ALA A CA 1
ATOM 1526 C C . ALA A 1 197 ? 2.394 -1.126 -12.619 1.00 90.75 197 ALA A C 1
ATOM 1528 O O . ALA A 1 197 ? 1.994 -1.780 -11.656 1.00 90.75 197 ALA A O 1
ATOM 1529 N N . ARG A 1 198 ? 2.330 -1.601 -13.869 1.00 89.75 198 ARG A N 1
ATOM 1530 C CA . ARG A 1 198 ? 1.928 -2.981 -14.176 1.00 89.75 198 ARG A CA 1
ATOM 1531 C C . ARG A 1 198 ? 2.867 -3.989 -13.518 1.00 89.75 198 ARG A C 1
ATOM 1533 O O . ARG A 1 198 ? 2.379 -4.931 -12.893 1.00 89.75 198 ARG A O 1
ATOM 1540 N N . TRP A 1 199 ? 4.181 -3.786 -13.627 1.00 92.62 199 TRP A N 1
ATOM 1541 C CA . TRP A 1 199 ? 5.167 -4.647 -12.973 1.00 92.62 199 TRP A CA 1
ATOM 1542 C C . TRP A 1 199 ? 4.992 -4.633 -11.450 1.00 92.62 199 TRP A C 1
ATOM 1544 O O . TRP A 1 199 ? 4.834 -5.700 -10.859 1.00 92.62 199 TRP A O 1
ATOM 1554 N N . LEU A 1 200 ? 4.903 -3.450 -10.830 1.00 91.44 200 LEU A N 1
ATOM 1555 C CA . LEU A 1 200 ? 4.674 -3.300 -9.391 1.00 91.44 200 LEU A CA 1
ATOM 1556 C C . LEU A 1 200 ? 3.412 -4.037 -8.956 1.00 91.44 200 LEU A C 1
ATOM 1558 O O . LEU A 1 200 ? 3.494 -4.887 -8.078 1.00 91.44 200 LEU A O 1
ATOM 1562 N N . ARG A 1 201 ? 2.275 -3.797 -9.618 1.00 88.00 201 ARG A N 1
ATOM 1563 C CA . ARG A 1 201 ? 1.015 -4.493 -9.329 1.00 88.00 201 ARG A CA 1
ATOM 1564 C C . ARG A 1 201 ? 1.179 -6.004 -9.417 1.00 88.00 201 ARG A C 1
ATOM 1566 O O . ARG A 1 201 ? 0.746 -6.686 -8.506 1.00 88.00 201 ARG A O 1
ATOM 1573 N N . SER A 1 202 ? 1.840 -6.525 -10.451 1.00 87.25 202 SER A N 1
ATOM 1574 C CA . SER A 1 202 ? 2.085 -7.970 -10.568 1.00 87.25 202 SER A CA 1
ATOM 1575 C C . SER A 1 202 ? 3.036 -8.516 -9.500 1.00 87.25 202 SER A C 1
ATOM 1577 O O . SER A 1 202 ? 2.879 -9.651 -9.081 1.00 87.25 202 SER A O 1
ATOM 1579 N N . SER A 1 203 ? 3.987 -7.702 -9.033 1.00 85.44 203 SER A N 1
ATOM 1580 C CA . SER A 1 203 ? 4.945 -8.068 -7.985 1.00 85.44 203 SER A CA 1
ATOM 1581 C C . SER A 1 203 ? 4.354 -8.022 -6.575 1.00 85.44 203 SER A C 1
ATOM 1583 O O . SER A 1 203 ? 5.008 -8.455 -5.627 1.00 85.44 203 SER A O 1
ATOM 1585 N N . LEU A 1 204 ? 3.168 -7.420 -6.414 1.00 76.44 204 LEU A N 1
ATOM 1586 C CA . LEU A 1 204 ? 2.446 -7.313 -5.145 1.00 76.44 204 LEU A CA 1
ATOM 1587 C C . LEU A 1 204 ? 1.602 -8.557 -4.843 1.00 76.44 204 LEU A C 1
ATOM 1589 O O . LEU A 1 204 ? 1.003 -8.591 -3.770 1.00 76.44 204 LEU A O 1
ATOM 1593 N N . TYR A 1 205 ? 1.582 -9.536 -5.752 1.00 67.25 205 TYR A N 1
ATOM 1594 C CA . TYR A 1 205 ? 0.897 -10.820 -5.617 1.00 67.25 205 TYR A CA 1
ATOM 1595 C C . TYR A 1 205 ? 1.898 -11.973 -5.543 1.00 67.25 205 TYR A C 1
ATOM 1597 O O . TYR A 1 205 ? 2.947 -11.892 -6.224 1.00 67.25 205 TYR A O 1
#

Foldseek 3Di:
DDDDKDWDFDDDDDDDPDPDPRDRQGFTKWKDKAAEQGWDWIDTRPFTKIWGWHDDPPQWIFIWIDTPPRTFGPTDIDHALDKDWTADPNDIKIKHWQAWDDDPVRRTMTMIIITHQQVRQVVSLVSLLVCLLPDPWWKDQFNDIDGSVVVSVVLVVVQVVDPTGDRSVVSLVVQQDDDDDDRNMFTQDPNDTHRSSVVSRVVRD

Mean predicted aligned error: 6.55 Å

Radius of gyration: 18.91 Å; Cα contacts (8 Å, |Δi|>4): 396; chains: 1; bounding box: 37×52×58 Å

pLDDT: mean 87.14, std 16.76, range [34.34, 98.62]